Protein AF-A0A452IA78-F1 (afdb_monomer_lite)

InterPro domains:
  IPR019165 Peptidase M76, ATP23 [PF09768] (48-176)
  IPR019165 Peptidase M76, ATP23 [PTHR21711] (35-176)

Foldseek 3Di:
DDDDDDDDDDDDDDPPDPPVCLFAVVPDPDDDDDDDPCVVVVVVLQVVLLVLLVCLCVPPPLNVVLQVLCVVLVNHDDSVQAEDEGATPQQDQWAADLVRNHIYGHSVNDDDSLSSNLSSSLRSLVSSCCSRVVQDCPPDPVSVVVSNVVSCVSSCVVPPVNVCVVDVDDDDDPDDDDPDPPRD

Sequence (184 aa):
MDQSEPRPPPQEVAEGEDFGYRLFPERRSEAKPPRSFLSTSLFTFNHKCQLMLKIALDTSPYAQLLLDAMKQSGCTVYKDRHFACEDCDGCVSGGFDSATSQIVLCQNNIHQQSHMNRVVTHELIHAFDHCRAHVDWFSNVKHLACSEIRAANLSGDCSLINEMTRFKFGLKQHHQVKKTVPCR

pLDDT: mean 71.95, std 23.39, range [29.45, 96.75]

Secondary structure (DSSP, 8-state):
----PPPPPP---------SGGG-GGGS-SPPPP--TTHHHHHHHHHHHHHHHHHHHHH-HHHHHHHHHHHHTT----HHHHEEEE---TT-SEEEETTTTEEEEETTT--SHHHHHHHHHHHHHHHHHHHHH---TTT-HHHHHHHHHHHHHHSSTT-HHHHHHHS-S----S----S-----

Organism: NCBI:txid38772

Radius of gyration: 20.65 Å; chains: 1; bounding box: 44×80×49 Å

Structure (mmCIF, N/CA/C/O backbone):
data_AF-A0A452IA78-F1
#
_entry.id   AF-A0A452IA78-F1
#
loop_
_atom_site.group_PDB
_atom_site.id
_atom_site.type_symbol
_atom_site.label_atom_id
_atom_site.label_alt_id
_atom_site.label_comp_id
_atom_site.label_asym_id
_atom_site.label_entity_id
_atom_site.label_seq_id
_atom_site.pdbx_PDB_ins_code
_atom_site.Cartn_x
_atom_site.Cartn_y
_atom_site.Cartn_z
_atom_site.occupancy
_atom_site.B_iso_or_equiv
_atom_site.auth_seq_id
_atom_site.auth_comp_id
_atom_site.auth_asym_id
_atom_site.auth_atom_id
_atom_site.pdbx_PDB_model_num
ATOM 1 N N . MET A 1 1 ? 26.662 -57.625 -18.940 1.00 37.72 1 MET A N 1
ATOM 2 C CA . MET A 1 1 ? 27.458 -56.464 -19.376 1.00 37.72 1 MET A CA 1
ATOM 3 C C . MET A 1 1 ? 26.509 -55.296 -19.480 1.00 37.72 1 MET A C 1
ATOM 5 O O . MET A 1 1 ? 25.397 -55.463 -19.960 1.00 37.72 1 MET A O 1
ATOM 9 N N . ASP A 1 2 ? 26.954 -54.225 -18.851 1.00 33.03 2 ASP A N 1
ATOM 10 C CA . ASP A 1 2 ? 26.248 -53.057 -18.348 1.00 33.03 2 ASP A CA 1
ATOM 11 C C . ASP A 1 2 ? 25.604 -52.173 -19.431 1.00 33.03 2 ASP A C 1
ATOM 13 O O . ASP A 1 2 ? 26.100 -52.092 -20.556 1.00 33.03 2 ASP A O 1
ATOM 17 N N . GLN A 1 3 ? 24.498 -51.527 -19.059 1.00 38.78 3 GLN A N 1
ATOM 18 C CA . GLN A 1 3 ? 23.779 -50.520 -19.839 1.00 38.78 3 GLN A CA 1
ATOM 19 C C . GLN A 1 3 ? 24.510 -49.177 -19.702 1.00 38.78 3 GLN A C 1
ATOM 21 O O . GLN 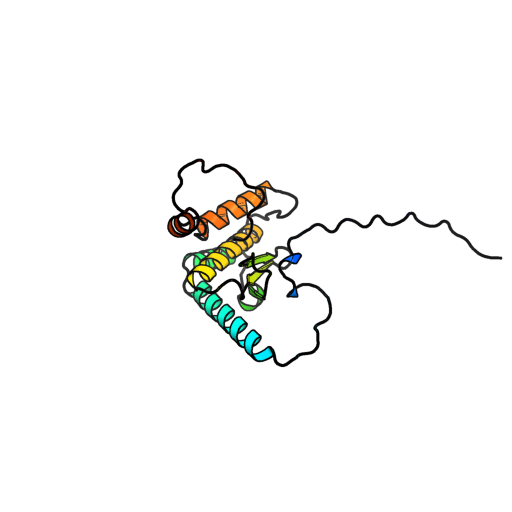A 1 3 ? 24.941 -48.817 -18.613 1.00 38.78 3 GLN A O 1
ATOM 26 N N . SER A 1 4 ? 24.619 -48.390 -20.771 1.00 36.59 4 SER A N 1
ATOM 27 C CA . SER A 1 4 ? 24.941 -46.963 -20.629 1.00 36.59 4 SER A CA 1
ATOM 28 C C . SER A 1 4 ? 24.239 -46.139 -21.705 1.00 36.59 4 SER A C 1
ATOM 30 O O . SER A 1 4 ? 24.654 -46.088 -22.860 1.00 36.59 4 SER A O 1
ATOM 32 N N . GLU A 1 5 ? 23.131 -45.516 -21.305 1.00 43.69 5 GLU A N 1
ATOM 33 C CA . GLU A 1 5 ? 22.493 -44.423 -22.039 1.00 43.69 5 GLU A CA 1
ATOM 34 C C . GLU A 1 5 ? 23.336 -43.132 -21.954 1.00 43.69 5 GLU A C 1
ATOM 36 O O . GLU A 1 5 ? 24.112 -42.951 -21.006 1.00 43.69 5 GLU A O 1
ATOM 41 N N . PRO A 1 6 ? 23.204 -42.206 -22.923 1.00 39.12 6 PRO A N 1
ATOM 42 C CA . PRO A 1 6 ? 23.958 -40.958 -22.934 1.00 39.12 6 PRO A CA 1
ATOM 43 C C . PRO A 1 6 ? 23.497 -40.001 -21.823 1.00 39.12 6 PRO A C 1
ATOM 45 O O . PRO A 1 6 ? 22.305 -39.770 -21.632 1.00 39.12 6 PRO A O 1
ATOM 48 N N . ARG A 1 7 ? 24.460 -39.396 -21.118 1.00 42.06 7 ARG A N 1
ATOM 49 C CA . ARG A 1 7 ? 24.221 -38.371 -20.088 1.00 42.06 7 ARG A CA 1
ATOM 50 C C . ARG A 1 7 ? 23.581 -37.106 -20.688 1.00 42.06 7 ARG A C 1
ATOM 52 O O . ARG A 1 7 ? 24.101 -36.611 -21.690 1.00 42.06 7 ARG A O 1
ATOM 59 N N . PRO A 1 8 ? 22.535 -36.532 -20.064 1.00 41.06 8 PRO A N 1
ATOM 60 C CA . PRO A 1 8 ? 22.035 -35.216 -20.439 1.00 41.06 8 PRO A CA 1
ATOM 61 C C . PRO A 1 8 ? 23.036 -34.119 -20.024 1.00 41.06 8 PRO A C 1
ATOM 63 O O . PRO A 1 8 ? 23.823 -34.323 -19.091 1.00 41.06 8 PRO A O 1
ATOM 66 N N . PRO A 1 9 ? 23.039 -32.968 -20.719 1.00 40.03 9 PRO A N 1
ATOM 67 C CA . PRO A 1 9 ? 23.963 -31.875 -20.441 1.00 40.03 9 PRO A CA 1
ATOM 68 C C . PRO A 1 9 ? 23.711 -31.267 -19.047 1.00 40.03 9 PRO A C 1
ATOM 70 O O . PRO A 1 9 ? 22.589 -31.355 -18.538 1.00 40.03 9 PRO A O 1
ATOM 73 N N . PRO A 1 10 ? 24.733 -30.655 -18.416 1.00 36.75 10 PRO A N 1
ATOM 74 C CA . PRO A 1 10 ? 24.590 -30.025 -17.108 1.00 36.75 10 PRO A CA 1
ATOM 75 C C . PRO A 1 10 ? 23.504 -28.947 -17.139 1.00 36.75 10 PRO A C 1
ATOM 77 O O . PRO A 1 10 ? 23.488 -28.104 -18.033 1.00 36.75 10 PRO A O 1
ATOM 80 N N . GLN A 1 11 ? 22.604 -28.986 -16.157 1.00 38.22 11 GLN A N 1
ATOM 81 C CA . GLN A 1 11 ? 21.606 -27.945 -15.942 1.00 38.22 11 GLN A CA 1
ATOM 82 C C . GLN A 1 11 ? 22.326 -26.650 -15.552 1.00 38.22 11 GLN A C 1
ATOM 84 O O . GLN A 1 11 ? 22.928 -26.572 -14.480 1.00 38.22 11 GLN A O 1
ATOM 89 N N . GLU A 1 12 ? 22.281 -25.646 -16.429 1.00 30.47 12 GLU A N 1
ATOM 90 C CA . GLU A 1 12 ? 22.589 -24.269 -16.057 1.00 30.47 12 GLU A CA 1
ATOM 91 C C . GLU A 1 12 ? 21.605 -23.847 -14.964 1.00 30.47 12 GLU A C 1
ATOM 93 O O . GLU A 1 12 ? 20.388 -23.829 -15.155 1.00 30.47 12 GLU A O 1
ATOM 98 N N . VAL A 1 13 ? 22.150 -23.563 -13.785 1.00 34.16 13 VAL A N 1
ATOM 99 C CA . VAL A 1 13 ? 21.415 -22.973 -12.672 1.00 34.16 13 VAL A CA 1
ATOM 100 C C . VAL A 1 13 ? 20.973 -21.590 -13.135 1.00 34.16 13 VAL A C 1
ATOM 102 O O . VAL A 1 13 ? 21.804 -20.698 -13.283 1.00 34.16 13 VAL A O 1
ATOM 105 N N . ALA A 1 14 ? 19.676 -21.424 -13.398 1.00 33.09 14 ALA A N 1
ATOM 106 C CA . ALA A 1 14 ? 19.088 -20.111 -13.603 1.00 33.09 14 ALA A CA 1
ATOM 107 C C . ALA A 1 14 ? 19.391 -19.265 -12.360 1.00 33.09 14 ALA A C 1
ATOM 109 O O . ALA A 1 14 ? 18.998 -19.624 -11.246 1.00 33.09 14 ALA A O 1
ATOM 110 N N . GLU A 1 15 ? 20.144 -18.181 -12.542 1.00 35.19 15 GLU A N 1
ATOM 111 C CA . GLU A 1 15 ? 20.360 -17.184 -11.502 1.00 35.19 15 GLU A CA 1
ATOM 112 C C . GLU A 1 15 ? 18.989 -16.699 -11.024 1.00 35.19 15 GLU A C 1
ATOM 114 O O . GLU A 1 15 ? 18.224 -16.109 -11.783 1.00 35.19 15 GLU A O 1
ATOM 119 N N . GLY A 1 16 ? 18.645 -17.026 -9.776 1.00 38.69 16 GLY A N 1
ATOM 120 C CA . GLY A 1 16 ? 17.372 -16.643 -9.183 1.00 38.69 16 GLY A CA 1
ATOM 121 C C . GLY A 1 16 ? 17.224 -15.126 -9.192 1.00 38.69 16 GLY A C 1
ATOM 122 O O . GLY A 1 16 ? 18.034 -14.415 -8.593 1.00 38.69 16 GLY A O 1
ATOM 123 N N . GLU A 1 17 ? 16.193 -14.652 -9.881 1.00 41.97 17 GLU A N 1
ATOM 124 C CA . GLU A 1 17 ? 15.829 -13.245 -9.980 1.00 41.97 17 GLU A CA 1
ATOM 125 C C . GLU A 1 17 ? 15.660 -12.651 -8.563 1.00 41.97 17 GLU A C 1
ATOM 127 O O . GLU A 1 17 ? 15.001 -13.226 -7.693 1.00 41.97 17 GLU A O 1
ATOM 132 N N . ASP A 1 18 ? 16.322 -11.524 -8.278 1.00 44.88 18 ASP A N 1
ATOM 133 C CA . ASP A 1 18 ? 16.306 -10.891 -6.952 1.00 44.88 18 ASP A CA 1
ATOM 134 C C . ASP A 1 18 ? 15.012 -10.090 -6.756 1.00 44.88 18 ASP A C 1
ATOM 136 O O . ASP A 1 18 ? 14.963 -8.878 -6.944 1.00 44.88 18 ASP A O 1
ATOM 140 N N . PHE A 1 19 ? 13.941 -10.782 -6.374 1.00 56.69 19 PHE A N 1
ATOM 141 C CA . PHE A 1 19 ? 12.614 -10.213 -6.104 1.00 56.69 19 PHE A CA 1
ATOM 142 C C . PHE A 1 19 ? 12.533 -9.376 -4.807 1.00 56.69 19 PHE A C 1
ATOM 144 O O . PHE A 1 19 ? 11.445 -9.115 -4.300 1.00 56.69 19 PHE A O 1
ATOM 151 N N . GLY A 1 20 ? 13.663 -9.029 -4.180 1.00 58.66 20 GLY A N 1
ATOM 152 C CA . GLY A 1 20 ? 13.682 -8.294 -2.909 1.00 58.66 20 GLY A CA 1
ATOM 153 C C . GLY A 1 20 ? 13.177 -9.093 -1.700 1.00 58.66 20 GLY A C 1
ATOM 154 O O . GLY A 1 20 ? 13.272 -8.611 -0.574 1.00 58.66 20 GLY A O 1
ATOM 155 N N . TYR A 1 21 ? 12.738 -10.349 -1.878 1.00 61.25 21 TYR A N 1
ATOM 156 C CA . TYR A 1 21 ? 12.366 -11.266 -0.786 1.00 61.25 21 TYR A CA 1
ATOM 157 C C . TYR A 1 21 ? 13.496 -11.493 0.222 1.00 61.25 21 TYR A C 1
ATOM 159 O O . TYR A 1 21 ? 13.259 -11.955 1.336 1.00 61.25 21 TYR A O 1
ATOM 167 N N . ARG A 1 22 ? 14.739 -11.149 -0.136 1.00 64.44 22 ARG A N 1
ATOM 168 C CA . ARG A 1 22 ? 15.863 -11.150 0.802 1.00 64.44 22 ARG A CA 1
ATOM 169 C C . ARG A 1 22 ? 15.611 -10.254 2.018 1.00 64.44 22 ARG A C 1
ATOM 171 O O . ARG A 1 22 ? 16.098 -10.611 3.080 1.00 64.44 22 ARG A O 1
ATOM 178 N N . LEU A 1 23 ? 14.798 -9.206 1.863 1.00 61.72 23 LEU A N 1
ATOM 179 C CA . LEU A 1 23 ? 14.433 -8.235 2.898 1.00 61.72 23 LEU A CA 1
ATOM 180 C C . LEU A 1 23 ? 13.333 -8.731 3.857 1.00 61.72 23 LEU A C 1
ATOM 182 O O . LEU A 1 23 ? 13.063 -8.063 4.854 1.00 61.72 23 LEU A O 1
ATOM 186 N N . PHE A 1 24 ? 12.717 -9.890 3.571 1.00 63.12 24 PHE A N 1
ATOM 187 C CA . PHE A 1 24 ? 11.631 -10.505 4.349 1.00 63.12 24 PHE A CA 1
ATOM 188 C C . PHE A 1 24 ? 11.999 -11.946 4.759 1.00 63.12 24 PHE A C 1
ATOM 190 O O . PHE A 1 24 ? 11.557 -12.915 4.131 1.00 63.12 24 PHE A O 1
ATOM 197 N N . PRO A 1 25 ? 12.839 -12.125 5.796 1.00 62.50 25 PRO A N 1
ATOM 198 C CA . PRO A 1 25 ? 13.406 -13.427 6.146 1.00 62.50 25 PRO A CA 1
ATOM 199 C C . PRO A 1 25 ? 12.367 -14.468 6.588 1.00 62.50 25 PRO A C 1
ATOM 201 O O . PRO A 1 25 ? 12.556 -15.655 6.326 1.00 62.50 25 PRO A O 1
ATOM 204 N N . GLU A 1 26 ? 11.259 -14.042 7.210 1.00 62.09 26 GLU A N 1
ATOM 205 C CA . GLU A 1 26 ? 10.209 -14.941 7.725 1.00 62.09 26 GLU A CA 1
ATOM 206 C C . GLU A 1 26 ? 9.436 -15.688 6.625 1.00 62.09 26 GLU A C 1
ATOM 208 O O . GLU A 1 26 ? 8.818 -16.718 6.900 1.00 62.09 26 GLU A O 1
ATOM 213 N N . ARG A 1 27 ? 9.502 -15.223 5.371 1.00 63.06 27 ARG A N 1
ATOM 214 C CA . ARG A 1 27 ? 8.818 -15.847 4.227 1.00 63.06 27 ARG A CA 1
ATOM 215 C C . ARG A 1 27 ? 9.639 -16.933 3.523 1.00 63.06 27 ARG A C 1
ATOM 217 O O . ARG A 1 27 ? 9.152 -17.542 2.572 1.00 63.06 27 ARG A O 1
ATOM 224 N N . ARG A 1 28 ? 10.865 -17.223 3.982 1.00 61.12 28 ARG A N 1
ATOM 225 C CA . ARG A 1 28 ? 11.674 -18.332 3.448 1.00 61.12 28 ARG A CA 1
ATOM 226 C C . ARG A 1 28 ? 11.191 -19.674 3.999 1.00 61.12 28 ARG A C 1
ATOM 228 O O . ARG A 1 28 ? 11.037 -19.857 5.202 1.00 61.12 28 ARG A O 1
ATOM 235 N N . SER A 1 29 ? 11.002 -20.639 3.107 1.00 54.94 29 SER A N 1
ATOM 236 C CA . SER A 1 29 ? 10.621 -22.020 3.407 1.00 54.94 29 SER A CA 1
ATOM 237 C C . SER A 1 29 ? 11.786 -22.847 3.974 1.00 54.94 29 SER A C 1
ATOM 239 O O . SER A 1 29 ? 12.158 -23.860 3.390 1.00 54.94 29 SER A O 1
ATOM 241 N N . GLU A 1 30 ? 12.356 -22.441 5.110 1.00 50.19 30 GLU A N 1
ATOM 242 C CA . GLU A 1 30 ? 13.255 -23.284 5.908 1.00 50.19 30 GLU A CA 1
ATOM 243 C C . GLU A 1 30 ? 12.889 -23.234 7.400 1.00 50.19 30 GLU A C 1
ATOM 245 O O . GLU A 1 30 ? 12.367 -22.252 7.921 1.00 50.19 30 GLU A O 1
ATOM 250 N N . ALA A 1 31 ? 13.074 -24.377 8.057 1.00 46.94 31 ALA A N 1
ATOM 251 C CA . ALA A 1 31 ? 12.486 -24.774 9.329 1.00 46.94 31 ALA A CA 1
ATOM 252 C C . ALA A 1 31 ? 12.591 -23.748 10.478 1.00 46.94 31 ALA A C 1
ATOM 254 O O . ALA A 1 31 ? 13.649 -23.195 10.769 1.00 46.94 31 ALA A O 1
ATOM 255 N N . LYS A 1 32 ? 11.483 -23.600 11.220 1.00 46.28 32 LYS A N 1
ATOM 256 C CA . LYS A 1 32 ? 11.409 -22.848 12.484 1.00 46.28 32 LYS A CA 1
ATOM 257 C C . LYS A 1 32 ? 12.414 -23.421 13.507 1.00 46.28 32 LYS A C 1
ATOM 259 O O . LYS A 1 32 ? 12.283 -24.599 13.849 1.00 46.28 32 LYS A O 1
ATOM 264 N N . PRO A 1 33 ? 13.357 -22.631 14.055 1.00 42.38 33 PRO A N 1
ATOM 265 C CA . PRO A 1 33 ? 14.210 -23.080 15.154 1.00 42.38 33 PRO A CA 1
ATOM 266 C C . PRO A 1 33 ? 13.401 -23.187 16.465 1.00 42.38 33 PRO A C 1
ATOM 268 O O . PRO A 1 33 ? 12.320 -22.594 16.581 1.00 42.38 33 PRO A O 1
ATOM 271 N N . PRO A 1 34 ? 13.871 -23.961 17.465 1.00 43.50 34 PRO A N 1
ATOM 272 C CA . PRO A 1 34 ? 13.090 -24.260 18.657 1.00 43.50 34 PRO A CA 1
ATOM 273 C C . PRO A 1 34 ? 12.881 -23.000 19.502 1.00 43.50 34 PRO A C 1
ATOM 275 O O . PRO A 1 34 ? 13.788 -22.193 19.707 1.00 43.50 34 PRO A O 1
ATOM 278 N N . ARG A 1 35 ? 11.649 -22.843 19.995 1.00 52.72 35 ARG A N 1
ATOM 279 C CA . ARG A 1 35 ? 11.188 -21.693 20.782 1.00 52.72 35 ARG A CA 1
ATOM 280 C C . ARG A 1 35 ? 12.015 -21.531 22.063 1.00 52.72 35 ARG A C 1
ATOM 282 O O . ARG A 1 35 ? 11.821 -22.272 23.022 1.00 52.72 35 ARG A O 1
ATOM 289 N N . SER A 1 36 ? 12.891 -20.529 22.082 1.00 48.47 36 SER A N 1
ATOM 290 C CA . SER A 1 36 ? 13.547 -20.012 23.289 1.00 48.47 36 SER A CA 1
ATOM 291 C C . SER A 1 36 ? 12.821 -18.761 23.813 1.00 48.47 36 SER A C 1
ATOM 293 O O . SER A 1 36 ? 12.022 -18.150 23.102 1.00 48.47 36 SER A O 1
ATOM 295 N N . PHE A 1 37 ? 13.107 -18.387 25.062 1.00 49.88 37 PHE A N 1
ATOM 296 C CA . PHE A 1 37 ? 12.507 -17.369 25.949 1.00 49.88 37 PHE A CA 1
ATOM 297 C C . PHE A 1 37 ? 12.355 -15.918 25.402 1.00 49.88 37 PHE A C 1
ATOM 299 O O . PHE A 1 37 ? 12.014 -15.012 26.158 1.00 49.88 37 PHE A O 1
ATOM 306 N N . LEU A 1 38 ? 12.554 -15.674 24.102 1.00 53.34 38 LEU A N 1
ATOM 307 C CA . LEU A 1 38 ? 12.368 -14.388 23.401 1.00 53.34 38 LEU A CA 1
ATOM 308 C C . LEU A 1 38 ? 10.908 -14.104 22.996 1.00 53.34 38 LEU A C 1
ATOM 310 O O . LEU A 1 38 ? 10.586 -13.021 22.505 1.00 53.34 38 LEU A O 1
ATOM 314 N N . SER A 1 39 ? 10.018 -15.070 23.234 1.00 53.09 39 SER A N 1
ATOM 315 C CA . SER A 1 39 ? 8.592 -15.025 22.901 1.00 53.09 39 SER A CA 1
ATOM 316 C C . SER A 1 39 ? 7.907 -13.742 23.393 1.00 53.09 39 SER A C 1
ATOM 318 O O . SER A 1 39 ? 7.164 -13.115 22.646 1.00 53.09 39 SER A O 1
ATOM 320 N N . THR A 1 40 ? 8.187 -13.288 24.617 1.00 51.22 40 THR A N 1
ATOM 321 C CA . THR A 1 40 ? 7.475 -12.153 25.230 1.00 51.22 40 THR A CA 1
ATOM 322 C C . THR A 1 40 ? 7.665 -10.832 24.474 1.00 51.22 40 THR A C 1
ATOM 324 O O . THR A 1 40 ? 6.743 -10.025 24.437 1.00 51.22 40 THR A O 1
ATOM 327 N N . SER A 1 41 ? 8.823 -10.617 23.838 1.00 55.50 41 SER A N 1
ATOM 328 C CA . SER A 1 41 ? 9.108 -9.397 23.067 1.00 55.50 41 SER A CA 1
ATOM 329 C C . SER A 1 41 ? 8.421 -9.425 21.695 1.00 55.50 41 SER A C 1
ATOM 331 O O . SER A 1 41 ? 7.739 -8.482 21.310 1.00 55.50 41 SER A O 1
ATOM 333 N N . LEU A 1 42 ? 8.495 -10.555 20.986 1.00 56.44 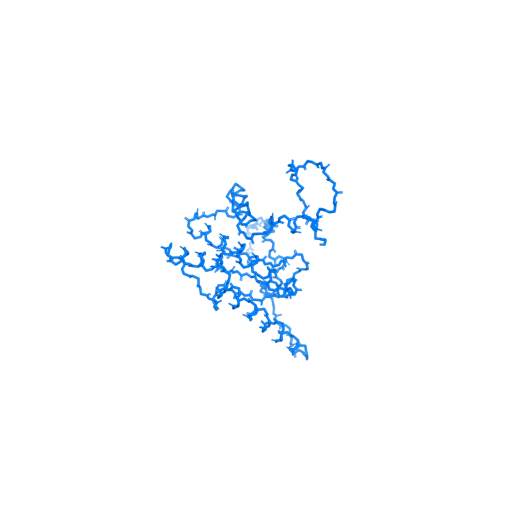42 LEU A N 1
ATOM 334 C CA . LEU A 1 42 ? 7.832 -10.731 19.687 1.00 56.44 42 LEU A CA 1
ATOM 335 C C . LEU A 1 42 ? 6.303 -10.589 19.794 1.00 56.44 42 LEU A C 1
ATOM 337 O O . LEU A 1 42 ? 5.672 -9.980 18.931 1.00 56.44 42 LEU A O 1
ATOM 341 N N . PHE A 1 43 ? 5.707 -11.070 20.892 1.00 57.72 43 PHE A N 1
ATOM 342 C CA . PHE A 1 43 ? 4.273 -10.907 21.152 1.00 57.72 43 PHE A CA 1
ATOM 343 C C . PHE A 1 43 ? 3.857 -9.440 21.380 1.00 57.72 43 PHE A C 1
ATOM 345 O O . PHE A 1 43 ? 2.762 -9.053 20.966 1.00 57.72 43 PHE A O 1
ATOM 352 N N . THR A 1 44 ? 4.696 -8.598 21.998 1.00 62.56 44 THR A N 1
ATOM 353 C CA . THR A 1 44 ? 4.351 -7.188 22.273 1.00 62.56 44 THR A CA 1
ATOM 354 C C . THR A 1 44 ? 4.527 -6.288 21.049 1.00 62.56 44 THR A C 1
ATOM 356 O O . THR A 1 44 ? 3.678 -5.425 20.806 1.00 62.56 44 THR A O 1
ATOM 359 N N . PHE A 1 45 ? 5.571 -6.506 20.240 1.00 61.88 45 PHE A N 1
ATOM 360 C CA . PHE A 1 45 ? 5.790 -5.758 18.994 1.00 61.88 45 PHE A CA 1
ATOM 361 C C . PHE A 1 45 ? 4.725 -6.064 17.940 1.00 61.88 45 PHE A C 1
ATOM 363 O O . PHE A 1 45 ? 4.168 -5.132 17.352 1.00 61.88 45 PHE A O 1
ATOM 370 N N . ASN A 1 46 ? 4.352 -7.337 17.785 1.00 72.19 46 ASN A N 1
ATOM 371 C CA . ASN A 1 46 ? 3.286 -7.725 16.867 1.00 72.19 46 ASN A CA 1
ATOM 372 C C . ASN A 1 46 ? 1.941 -7.102 17.277 1.00 72.19 46 ASN A C 1
ATOM 374 O O . ASN A 1 46 ? 1.248 -6.509 16.450 1.00 72.19 46 ASN A O 1
ATOM 378 N N . HIS A 1 47 ? 1.622 -7.104 18.577 1.00 83.25 47 HIS A N 1
ATOM 379 C CA . HIS A 1 47 ? 0.418 -6.447 19.091 1.00 83.25 47 HIS A CA 1
ATOM 380 C C . HIS A 1 47 ? 0.418 -4.930 18.829 1.00 83.25 47 HIS A C 1
ATOM 382 O O . HIS A 1 47 ? -0.611 -4.360 18.457 1.00 83.25 47 HIS A O 1
ATOM 388 N N . LYS A 1 48 ? 1.572 -4.261 18.973 1.00 90.75 48 LYS A N 1
ATOM 389 C CA . LYS A 1 48 ? 1.710 -2.833 18.651 1.00 90.75 48 LYS A CA 1
ATOM 390 C C . LYS A 1 48 ? 1.459 -2.569 17.164 1.00 90.75 48 LYS A C 1
ATOM 392 O O . LYS A 1 48 ? 0.670 -1.680 16.846 1.00 90.75 48 LYS A O 1
ATOM 397 N N . CYS A 1 49 ? 2.085 -3.336 16.270 1.00 93.56 49 CYS A N 1
ATOM 398 C CA . CYS A 1 49 ? 1.883 -3.196 14.826 1.00 93.56 49 CYS A CA 1
ATOM 399 C C . CYS A 1 49 ? 0.409 -3.396 14.446 1.00 93.56 49 CYS A C 1
ATOM 401 O O . CYS A 1 49 ? -0.172 -2.551 13.770 1.00 93.56 49 CYS A O 1
ATOM 403 N N . GLN A 1 50 ? -0.236 -4.437 14.976 1.00 94.56 50 GLN A N 1
ATOM 404 C CA . GLN A 1 50 ? -1.646 -4.735 14.716 1.00 94.56 50 GLN A CA 1
ATOM 405 C C . GLN A 1 50 ? -2.609 -3.649 15.218 1.00 94.56 50 GLN A C 1
ATOM 407 O O . GLN A 1 50 ? -3.629 -3.372 14.571 1.00 94.56 50 GLN A O 1
ATOM 412 N N . LEU A 1 51 ? -2.295 -3.022 16.358 1.00 94.94 51 LEU A N 1
ATOM 413 C CA . LEU A 1 51 ? -3.050 -1.890 16.893 1.00 94.94 51 LEU A CA 1
ATOM 414 C C . LEU A 1 51 ? -2.879 -0.648 16.014 1.00 94.94 51 LEU A C 1
ATOM 416 O O . LEU A 1 51 ? -3.867 -0.013 15.653 1.00 94.94 51 LEU A O 1
ATOM 420 N N . MET A 1 52 ? -1.644 -0.326 15.631 1.00 96.19 52 MET A N 1
ATOM 421 C CA . MET A 1 52 ? -1.362 0.817 14.763 1.00 96.19 52 MET A CA 1
ATOM 422 C C . MET A 1 52 ? -1.977 0.638 13.375 1.00 96.19 52 MET A C 1
ATOM 424 O O . MET A 1 52 ? -2.540 1.586 12.834 1.00 96.19 52 MET A O 1
ATOM 428 N N . LEU A 1 53 ? -1.930 -0.575 12.822 1.00 96.75 53 LEU A N 1
ATOM 429 C CA . LEU A 1 53 ? -2.620 -0.926 11.586 1.00 96.75 53 LEU A CA 1
ATOM 430 C C . LEU A 1 53 ? -4.128 -0.722 11.735 1.00 96.75 53 LEU A C 1
ATOM 432 O O 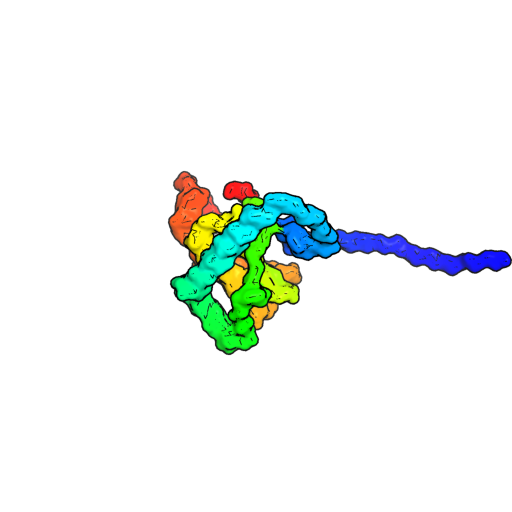. LEU A 1 53 ? -4.743 -0.106 10.873 1.00 96.75 53 LEU A O 1
ATOM 436 N N . LYS A 1 54 ? -4.730 -1.186 12.839 1.00 96.38 54 LYS A N 1
ATOM 437 C CA . LYS A 1 54 ? -6.159 -0.958 13.097 1.00 96.38 54 LYS A CA 1
ATOM 438 C C . LYS A 1 54 ? -6.494 0.532 13.053 1.00 96.38 54 LYS A C 1
ATOM 440 O O . LYS A 1 54 ? -7.379 0.935 12.313 1.00 96.38 54 LYS A O 1
ATOM 445 N N . ILE A 1 55 ? -5.742 1.342 13.795 1.00 96.38 55 ILE A N 1
ATOM 446 C CA . ILE A 1 55 ? -5.928 2.795 13.830 1.00 96.38 55 ILE A CA 1
ATOM 447 C C . ILE A 1 55 ? -5.741 3.393 12.431 1.00 96.38 55 ILE A C 1
ATOM 449 O O . ILE A 1 55 ? -6.525 4.247 12.034 1.00 96.38 55 ILE A O 1
ATOM 453 N N . ALA A 1 56 ? -4.745 2.943 11.665 1.00 96.50 56 ALA A N 1
ATOM 454 C CA . ALA A 1 56 ? -4.496 3.436 10.313 1.00 96.50 56 ALA A CA 1
ATOM 455 C C . ALA A 1 56 ? -5.691 3.176 9.386 1.00 96.50 56 ALA A C 1
ATOM 457 O O . ALA A 1 56 ? -6.152 4.106 8.728 1.00 96.50 56 ALA A O 1
ATOM 458 N N . LEU A 1 57 ? -6.223 1.951 9.374 1.00 96.56 57 LEU A N 1
ATOM 459 C CA . LEU A 1 57 ? -7.377 1.584 8.548 1.00 96.56 57 LEU A CA 1
ATOM 460 C C . LEU A 1 57 ? -8.658 2.303 9.005 1.00 96.56 57 LEU A C 1
ATOM 462 O O . LEU A 1 57 ? -9.435 2.754 8.169 1.00 96.56 57 LEU A O 1
ATOM 466 N N . ASP A 1 58 ? -8.843 2.472 10.317 1.00 95.00 58 ASP A N 1
ATOM 467 C CA . ASP A 1 58 ? -10.060 3.054 10.891 1.00 95.00 58 ASP A CA 1
ATOM 468 C C . ASP A 1 58 ? -10.070 4.592 10.864 1.00 95.00 58 ASP A C 1
ATOM 470 O O . ASP A 1 58 ? -11.138 5.189 10.953 1.00 95.00 58 ASP A O 1
ATOM 474 N N . THR A 1 59 ? -8.917 5.266 10.755 1.00 93.12 59 THR A N 1
ATOM 475 C CA . THR A 1 59 ? -8.831 6.737 10.915 1.00 93.12 59 THR A CA 1
ATOM 476 C C . THR A 1 59 ? -8.150 7.482 9.771 1.00 93.12 59 THR A C 1
ATOM 478 O O . THR A 1 59 ? -8.361 8.688 9.639 1.00 93.12 59 THR A O 1
ATOM 481 N N . SER A 1 60 ? -7.336 6.821 8.938 1.00 93.62 60 SER A N 1
ATOM 482 C CA . SER A 1 60 ? -6.692 7.493 7.805 1.00 93.62 60 SER A CA 1
ATOM 483 C C . SER A 1 60 ? -7.703 7.690 6.670 1.00 93.62 60 SER A C 1
ATOM 485 O O . SER A 1 60 ? -8.178 6.696 6.115 1.00 93.62 60 SER A O 1
ATOM 487 N N . PRO A 1 61 ? -8.004 8.937 6.254 1.00 93.06 61 PRO A N 1
ATOM 488 C CA . PRO A 1 61 ? -8.970 9.186 5.183 1.00 93.06 61 PRO A CA 1
ATOM 489 C C . PRO A 1 61 ? -8.518 8.578 3.849 1.00 93.06 61 PRO A C 1
ATOM 491 O O . PRO A 1 61 ? -9.344 8.085 3.087 1.00 93.06 61 PRO A O 1
ATOM 494 N N . TYR A 1 62 ? -7.207 8.552 3.586 1.00 91.50 62 TYR A N 1
ATOM 495 C CA . TYR A 1 62 ? -6.654 7.919 2.388 1.00 91.50 62 TYR A CA 1
ATOM 496 C C . TYR A 1 62 ? -6.799 6.397 2.418 1.00 91.50 62 TYR A C 1
ATOM 498 O O . TYR A 1 62 ? -7.162 5.807 1.404 1.00 91.50 62 TYR A O 1
ATOM 506 N N . ALA A 1 63 ? -6.565 5.762 3.572 1.00 94.19 63 ALA A N 1
ATOM 507 C CA . ALA A 1 63 ? -6.726 4.315 3.691 1.00 94.19 63 ALA A CA 1
ATOM 508 C C . ALA A 1 63 ? -8.194 3.915 3.498 1.00 94.19 63 ALA A C 1
ATOM 510 O O . ALA A 1 63 ? -8.473 3.016 2.713 1.00 94.19 63 ALA A O 1
ATOM 511 N N . GLN A 1 64 ? -9.134 4.621 4.136 1.00 95.75 64 GLN A N 1
ATOM 512 C CA . GLN A 1 64 ? -10.570 4.372 3.960 1.00 95.75 64 GLN A CA 1
ATOM 513 C C . GLN A 1 64 ? -11.004 4.542 2.502 1.00 95.75 64 GLN A C 1
ATOM 515 O O . GLN A 1 64 ? -11.641 3.652 1.944 1.00 95.75 64 GLN A O 1
ATOM 520 N N . LEU A 1 65 ? -10.580 5.635 1.857 1.00 95.31 65 LEU A N 1
ATOM 521 C CA . LEU A 1 65 ? -10.874 5.887 0.448 1.00 95.31 65 LEU A CA 1
ATOM 522 C C . LEU A 1 65 ? -10.379 4.748 -0.455 1.00 95.31 65 LEU A C 1
ATOM 524 O O . LEU A 1 65 ? -11.102 4.312 -1.350 1.00 95.31 65 LEU A O 1
ATOM 528 N N . LEU A 1 66 ? -9.156 4.262 -0.228 1.00 95.75 66 LEU A N 1
ATOM 529 C CA . LEU A 1 66 ? -8.586 3.159 -0.999 1.00 95.75 66 LEU A CA 1
ATOM 530 C C . LEU A 1 66 ? -9.333 1.849 -0.745 1.00 95.75 66 LEU A C 1
ATOM 532 O O . LEU A 1 66 ? -9.663 1.156 -1.701 1.00 95.75 66 LEU A O 1
ATOM 536 N N . LEU A 1 67 ? -9.657 1.530 0.510 1.00 96.38 67 LEU A N 1
ATOM 537 C CA . LEU A 1 67 ? -10.434 0.335 0.853 1.00 96.38 67 LEU A CA 1
ATOM 538 C C . LEU A 1 67 ? -11.817 0.349 0.184 1.00 96.38 67 LEU A C 1
ATOM 540 O O . LEU A 1 67 ? -12.241 -0.666 -0.374 1.00 96.38 67 LEU A O 1
ATOM 544 N N . ASP A 1 68 ? -12.491 1.500 0.173 1.00 96.56 68 ASP A N 1
ATOM 545 C CA . ASP A 1 68 ? -13.780 1.671 -0.498 1.00 96.56 68 ASP A CA 1
ATOM 546 C C . ASP A 1 68 ? -13.655 1.534 -2.019 1.00 96.56 68 ASP A C 1
ATOM 548 O O . ASP A 1 68 ? -14.448 0.828 -2.648 1.00 96.56 68 ASP A O 1
ATOM 552 N N . ALA A 1 69 ? -12.637 2.153 -2.623 1.00 95.94 69 ALA A N 1
ATOM 553 C CA . ALA A 1 69 ? -12.371 2.043 -4.056 1.00 95.94 69 ALA A CA 1
ATOM 554 C C . ALA A 1 69 ? -12.034 0.601 -4.471 1.00 95.94 69 ALA A C 1
ATOM 556 O O . ALA A 1 69 ? -12.501 0.119 -5.507 1.00 95.94 69 ALA A O 1
ATOM 557 N N . MET A 1 70 ? -11.264 -0.113 -3.652 1.00 95.62 70 MET A N 1
ATOM 558 C CA . MET A 1 70 ? -10.928 -1.522 -3.850 1.00 95.62 70 MET A CA 1
ATOM 559 C C . MET A 1 70 ? -12.169 -2.414 -3.755 1.00 95.62 70 MET A C 1
ATOM 561 O O . MET A 1 70 ? -12.386 -3.260 -4.625 1.00 95.62 70 MET A O 1
ATOM 565 N N . LYS A 1 71 ? -13.043 -2.171 -2.769 1.00 96.50 71 LYS A N 1
ATOM 566 C CA . LYS A 1 71 ? -14.332 -2.863 -2.640 1.00 96.50 71 LYS A CA 1
ATOM 567 C C . LYS A 1 71 ? -15.220 -2.649 -3.869 1.00 96.50 71 LYS A C 1
ATOM 569 O O . LYS A 1 71 ? -15.790 -3.610 -4.378 1.00 96.50 71 LYS A O 1
ATOM 574 N N . GLN A 1 72 ? -15.305 -1.419 -4.375 1.00 95.75 72 GLN A N 1
ATOM 575 C CA . GLN A 1 72 ? -16.071 -1.093 -5.587 1.00 95.75 72 GLN A CA 1
ATOM 576 C C . GLN A 1 72 ? -15.467 -1.705 -6.857 1.00 95.75 72 GLN A C 1
ATOM 578 O O . GLN A 1 72 ? -16.199 -2.050 -7.779 1.00 95.75 72 GLN A O 1
ATOM 583 N N . SER A 1 73 ? -14.144 -1.878 -6.892 1.00 94.12 73 SER A N 1
ATOM 584 C CA . SER A 1 73 ? -13.422 -2.482 -8.020 1.00 94.12 73 SER A CA 1
ATOM 585 C C . SER A 1 73 ? -13.441 -4.018 -8.006 1.00 94.12 73 SER A C 1
ATOM 587 O O . SER A 1 73 ? -12.870 -4.635 -8.898 1.00 94.12 73 SER A O 1
ATOM 589 N N . GLY A 1 74 ? -14.081 -4.647 -7.012 1.00 94.50 74 GLY A N 1
ATOM 590 C CA . GLY A 1 74 ? -14.178 -6.107 -6.898 1.00 94.50 74 GLY A CA 1
ATOM 591 C C . GLY A 1 74 ? -13.009 -6.784 -6.172 1.00 94.50 74 GLY A C 1
ATOM 592 O O . GLY A 1 74 ? -12.977 -8.008 -6.102 1.00 94.50 74 GLY A O 1
ATOM 593 N N . CYS A 1 75 ? -12.087 -6.023 -5.575 1.00 92.75 75 CYS A N 1
ATOM 594 C CA . CYS A 1 75 ? -10.925 -6.548 -4.852 1.00 92.75 75 CYS A CA 1
ATOM 595 C C . CYS A 1 75 ? -11.005 -6.190 -3.371 1.00 92.75 75 CYS A C 1
ATOM 597 O O . CYS A 1 75 ? -10.295 -5.317 -2.879 1.00 92.75 75 CYS A O 1
ATOM 599 N N . THR A 1 76 ? -11.910 -6.840 -2.644 1.00 94.06 76 THR A N 1
ATOM 600 C CA . THR A 1 76 ? -12.120 -6.518 -1.228 1.00 94.06 76 THR A CA 1
ATOM 601 C C . THR A 1 76 ? -10.896 -6.889 -0.392 1.00 94.06 76 THR A C 1
ATOM 603 O O . THR A 1 76 ? -10.472 -8.044 -0.364 1.00 94.06 76 THR A O 1
ATOM 606 N N . VAL A 1 77 ? -10.367 -5.910 0.343 1.00 94.38 77 VAL A N 1
ATOM 607 C CA . VAL A 1 77 ? -9.259 -6.107 1.278 1.00 94.38 77 VAL A CA 1
ATOM 608 C C . VAL A 1 77 ? -9.802 -6.460 2.658 1.00 94.38 77 VAL A C 1
ATOM 610 O O . VAL A 1 77 ? -10.592 -5.729 3.249 1.00 94.38 77 VAL A O 1
ATOM 613 N N . TYR A 1 78 ? -9.326 -7.579 3.191 1.00 92.69 78 TYR A N 1
ATOM 614 C CA . TYR A 1 78 ? -9.608 -8.046 4.549 1.00 92.69 78 TYR A CA 1
ATOM 615 C C . TYR A 1 78 ? -8.368 -7.925 5.420 1.00 92.69 78 TYR A C 1
ATOM 617 O O . TYR A 1 78 ? -7.322 -8.466 5.052 1.00 92.69 78 TYR A O 1
ATOM 625 N N . LYS A 1 79 ? -8.514 -7.288 6.588 1.00 89.38 79 LYS A N 1
ATOM 626 C CA . LYS A 1 79 ? -7.418 -7.042 7.531 1.00 89.38 79 LYS A CA 1
ATOM 627 C C . LYS A 1 79 ? -6.622 -8.313 7.848 1.00 89.38 79 LYS A C 1
ATOM 629 O O . LYS A 1 79 ? -5.412 -8.331 7.672 1.00 89.38 79 LYS A O 1
ATOM 634 N N . ASP A 1 80 ? -7.315 -9.382 8.227 1.00 88.56 80 ASP A N 1
ATOM 635 C CA . ASP A 1 80 ? -6.682 -10.605 8.742 1.00 88.56 80 ASP A CA 1
ATOM 636 C C . ASP A 1 80 ? -6.046 -11.484 7.649 1.00 88.56 80 ASP A C 1
ATOM 638 O O . ASP A 1 80 ? -5.333 -12.435 7.953 1.00 88.56 80 ASP A O 1
ATOM 642 N N . ARG A 1 81 ? -6.304 -11.179 6.370 1.00 92.75 81 ARG A N 1
ATOM 643 C CA . ARG A 1 81 ? -5.785 -11.938 5.219 1.00 92.75 81 ARG A CA 1
ATOM 644 C C . ARG A 1 81 ? -4.715 -11.174 4.450 1.00 92.75 81 ARG A C 1
ATOM 646 O O . ARG A 1 81 ? -3.742 -11.759 3.989 1.00 92.75 81 ARG A O 1
ATOM 653 N N . HIS A 1 82 ? -4.934 -9.878 4.260 1.00 95.44 82 HIS A N 1
ATOM 654 C CA . HIS A 1 82 ? -4.135 -9.056 3.359 1.00 95.44 82 HIS A CA 1
ATOM 655 C C . HIS A 1 82 ? -3.049 -8.269 4.076 1.00 95.44 82 HIS A C 1
ATOM 657 O O . HIS A 1 82 ? -2.250 -7.663 3.385 1.00 95.44 82 HIS A O 1
ATOM 663 N N . PHE A 1 83 ? -2.996 -8.264 5.408 1.00 96.06 83 PHE A N 1
ATOM 664 C CA . PHE A 1 83 ? -1.945 -7.569 6.143 1.00 96.06 83 PHE A CA 1
ATOM 665 C C . PHE A 1 83 ? -1.173 -8.532 7.037 1.00 96.06 83 PHE A C 1
ATOM 667 O O . PHE A 1 83 ? -1.769 -9.301 7.791 1.00 96.06 83 PHE A O 1
ATOM 674 N N . ALA A 1 84 ? 0.153 -8.442 6.990 1.00 93.31 84 ALA A N 1
ATOM 675 C CA . ALA A 1 84 ? 1.060 -9.154 7.878 1.00 93.31 84 ALA A CA 1
ATOM 676 C C . ALA A 1 84 ? 2.025 -8.168 8.542 1.00 93.31 84 ALA A C 1
ATOM 678 O O . ALA A 1 84 ? 2.579 -7.292 7.886 1.00 93.31 84 ALA A O 1
ATOM 679 N N . CYS A 1 85 ? 2.208 -8.309 9.853 1.00 93.31 85 CYS A N 1
ATOM 680 C CA . CYS A 1 85 ? 3.260 -7.618 10.592 1.00 93.31 85 CYS A CA 1
ATOM 681 C C . CYS A 1 85 ? 4.432 -8.590 10.746 1.00 93.31 85 CYS A C 1
ATOM 683 O O . CYS A 1 85 ? 4.265 -9.610 11.417 1.00 93.31 85 CYS A O 1
ATOM 685 N N . GLU A 1 86 ? 5.568 -8.269 10.134 1.00 89.12 86 GLU A N 1
ATOM 686 C CA . GLU A 1 86 ? 6.776 -9.107 10.089 1.00 89.12 86 GLU A CA 1
ATOM 687 C C . GLU A 1 86 ? 7.992 -8.302 10.563 1.00 89.12 86 GLU A C 1
ATOM 689 O O . GLU A 1 86 ? 7.977 -7.064 10.546 1.00 89.12 86 GLU A O 1
ATOM 694 N N . ASP A 1 87 ? 9.052 -8.998 10.971 1.00 86.12 87 ASP A N 1
ATOM 695 C CA . ASP A 1 87 ? 10.370 -8.386 11.150 1.00 86.12 87 ASP A CA 1
ATOM 696 C C . ASP A 1 87 ? 11.138 -8.423 9.819 1.00 86.12 87 ASP A C 1
ATOM 698 O O . ASP A 1 87 ? 11.315 -9.478 9.208 1.00 86.12 87 ASP A O 1
ATOM 702 N N . CYS A 1 88 ? 11.612 -7.260 9.373 1.00 80.88 88 CYS A N 1
ATOM 703 C CA . CYS A 1 88 ? 12.307 -7.102 8.094 1.00 80.88 88 CYS A CA 1
ATOM 704 C C . CYS A 1 88 ? 13.742 -6.605 8.279 1.00 80.88 88 CYS A C 1
ATOM 706 O O . CYS A 1 88 ? 14.115 -6.106 9.343 1.00 80.88 88 CYS A O 1
ATOM 708 N N . ASP A 1 89 ? 14.535 -6.626 7.210 1.00 74.81 89 ASP A N 1
ATOM 709 C CA . ASP A 1 89 ? 15.821 -5.926 7.210 1.00 74.81 89 ASP A CA 1
ATOM 710 C C . ASP A 1 89 ? 15.631 -4.408 7.413 1.00 74.81 89 ASP A C 1
ATOM 712 O O . ASP A 1 89 ? 14.623 -3.820 7.014 1.00 74.81 89 ASP A O 1
ATOM 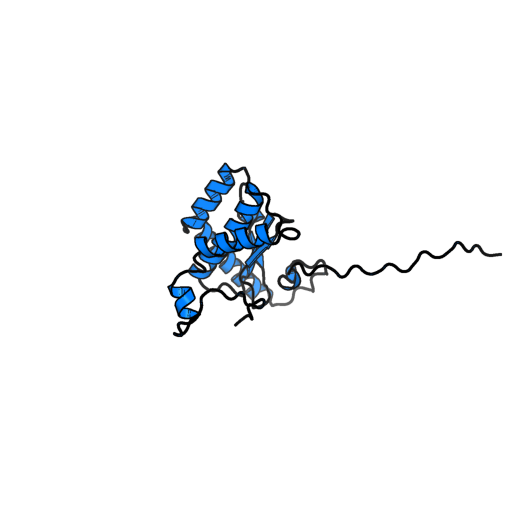716 N N . GLY A 1 90 ? 16.608 -3.746 8.046 1.00 64.75 90 GLY A N 1
ATOM 717 C CA . GLY A 1 90 ? 16.496 -2.378 8.597 1.00 64.75 90 GLY A CA 1
ATOM 718 C C . GLY A 1 90 ? 16.273 -1.229 7.598 1.00 64.75 90 GLY A C 1
ATOM 719 O O . GLY A 1 90 ? 16.379 -0.063 7.963 1.00 64.75 90 GLY A O 1
ATOM 720 N N . CYS A 1 91 ? 16.005 -1.541 6.336 1.00 70.50 91 CYS A N 1
ATOM 721 C CA . CYS A 1 91 ? 15.864 -0.595 5.237 1.00 70.50 91 CYS A CA 1
ATOM 722 C C . CYS A 1 91 ? 14.424 -0.393 4.762 1.00 70.50 91 CYS A C 1
ATOM 724 O O . CYS A 1 91 ? 14.146 0.588 4.074 1.00 70.50 91 CYS A O 1
ATOM 726 N N . VAL A 1 92 ? 13.529 -1.336 5.063 1.00 72.88 92 VAL A N 1
ATOM 727 C CA . VAL A 1 92 ? 12.186 -1.390 4.477 1.00 72.88 92 VAL A CA 1
ATOM 728 C C . VAL A 1 92 ? 11.118 -1.224 5.538 1.00 72.88 92 VAL A C 1
ATOM 730 O O . VAL A 1 92 ? 11.158 -1.864 6.582 1.00 72.88 92 VAL A O 1
ATOM 733 N N . SER A 1 93 ? 10.144 -0.359 5.281 1.00 85.75 93 SER A N 1
ATOM 734 C CA . SER A 1 93 ? 9.020 -0.168 6.203 1.00 85.75 93 SER A CA 1
ATOM 735 C C . SER A 1 93 ? 7.824 -1.055 5.855 1.00 85.75 93 SER A C 1
ATOM 737 O O . SER A 1 93 ? 7.013 -1.344 6.729 1.00 85.75 93 SER A O 1
ATOM 739 N N . GLY A 1 94 ? 7.725 -1.523 4.613 1.00 87.31 94 GLY A N 1
ATOM 740 C CA . GLY A 1 94 ? 6.672 -2.417 4.155 1.00 87.31 94 GLY A CA 1
ATOM 741 C C . GLY A 1 94 ? 6.903 -2.884 2.722 1.00 87.31 94 GLY A C 1
ATOM 742 O O . GLY A 1 94 ? 7.958 -2.612 2.144 1.00 87.31 94 GLY A O 1
ATOM 743 N N . GLY A 1 95 ? 5.938 -3.624 2.185 1.00 87.19 95 GLY A N 1
ATOM 744 C CA . GLY A 1 95 ? 5.916 -4.019 0.781 1.00 87.19 95 GLY A CA 1
ATOM 745 C C . GLY A 1 95 ? 4.636 -4.752 0.390 1.00 87.19 95 GLY A C 1
ATOM 746 O O . GLY A 1 95 ? 3.982 -5.377 1.229 1.00 87.19 95 GLY A O 1
ATOM 747 N N . PHE A 1 96 ? 4.311 -4.716 -0.899 1.00 91.25 96 PHE A N 1
ATOM 748 C CA . PHE A 1 96 ? 3.201 -5.449 -1.495 1.00 91.25 96 PHE A CA 1
ATOM 749 C C . PHE A 1 96 ? 3.703 -6.676 -2.264 1.00 91.25 96 PHE A C 1
ATOM 751 O O . PHE A 1 96 ? 4.487 -6.576 -3.207 1.00 91.25 96 PHE A O 1
ATOM 758 N N . ASP A 1 97 ? 3.221 -7.851 -1.873 1.00 87.38 97 ASP A N 1
ATOM 759 C CA . ASP A 1 97 ? 3.450 -9.105 -2.578 1.00 87.38 97 ASP A CA 1
ATOM 760 C C . ASP A 1 97 ? 2.304 -9.372 -3.553 1.00 87.38 97 ASP A C 1
ATOM 762 O O . ASP A 1 97 ? 1.199 -9.744 -3.153 1.00 87.38 97 ASP A O 1
ATOM 766 N N . SER A 1 98 ? 2.572 -9.193 -4.846 1.00 87.94 98 SER A N 1
ATOM 767 C CA . SER A 1 98 ? 1.580 -9.392 -5.902 1.00 87.94 98 SER A CA 1
ATOM 768 C C . SER A 1 98 ? 1.168 -10.856 -6.078 1.00 87.94 98 SER A C 1
ATOM 770 O O . SER A 1 98 ? 0.013 -11.116 -6.409 1.00 87.94 98 SER A O 1
ATOM 772 N N . ALA A 1 99 ? 2.052 -11.818 -5.786 1.00 86.00 99 ALA A N 1
ATOM 773 C CA . ALA A 1 99 ? 1.753 -13.242 -5.941 1.00 86.00 99 ALA A CA 1
ATOM 774 C C . ALA A 1 99 ? 0.712 -13.717 -4.921 1.00 86.00 99 ALA A C 1
ATOM 776 O O . ALA A 1 99 ? -0.182 -14.500 -5.241 1.00 86.00 99 ALA A O 1
ATOM 777 N N . THR A 1 100 ? 0.811 -13.220 -3.688 1.00 87.06 100 THR A N 1
ATOM 778 C CA . THR A 1 100 ? -0.120 -13.567 -2.612 1.00 87.06 100 THR A CA 1
ATOM 779 C C . THR A 1 100 ? -1.188 -12.508 -2.384 1.00 87.06 100 THR A C 1
ATOM 781 O O . THR A 1 100 ? -2.143 -12.791 -1.665 1.00 87.06 100 THR A O 1
ATOM 784 N N . SER A 1 101 ? -1.078 -11.325 -3.000 1.00 91.50 101 SER A N 1
ATOM 785 C CA . SER A 1 101 ? -1.881 -10.124 -2.723 1.00 91.50 101 SER A CA 1
ATOM 786 C C . SER A 1 101 ? -1.853 -9.725 -1.241 1.00 91.50 101 SER A C 1
ATOM 788 O O . SER A 1 101 ? -2.895 -9.459 -0.635 1.00 91.50 101 SER A O 1
ATOM 790 N N . GLN A 1 102 ? -0.669 -9.744 -0.632 1.00 93.25 102 GLN A N 1
ATOM 791 C CA . GLN A 1 102 ? -0.468 -9.422 0.781 1.00 93.25 102 GLN A CA 1
ATOM 792 C C . GLN A 1 102 ? 0.383 -8.161 0.943 1.00 93.25 102 GLN A C 1
ATOM 794 O O . GLN A 1 102 ? 1.359 -7.952 0.233 1.00 93.25 102 GLN A O 1
ATOM 799 N N . ILE A 1 103 ? 0.007 -7.327 1.903 1.00 93.25 103 ILE A N 1
ATOM 800 C CA . ILE A 1 103 ? 0.739 -6.157 2.370 1.00 93.25 103 ILE A CA 1
ATOM 801 C C . ILE A 1 103 ? 1.513 -6.564 3.619 1.00 93.25 103 ILE A C 1
ATOM 803 O O . ILE A 1 103 ? 0.927 -6.985 4.619 1.00 93.25 103 ILE A O 1
ATOM 807 N N . VAL A 1 104 ? 2.828 -6.414 3.573 1.00 90.38 104 VAL A N 1
ATOM 808 C CA . VAL A 1 104 ? 3.717 -6.670 4.703 1.00 90.38 104 VAL A CA 1
ATOM 809 C C . VAL A 1 104 ? 4.142 -5.351 5.326 1.00 90.38 104 VAL A C 1
ATOM 811 O O . VAL A 1 104 ? 4.492 -4.402 4.629 1.00 90.38 104 VAL A O 1
ATOM 814 N N . LEU A 1 105 ? 4.090 -5.290 6.653 1.00 93.00 105 LEU A N 1
ATOM 815 C CA . LEU A 1 105 ? 4.420 -4.130 7.470 1.00 93.00 105 LEU A CA 1
ATOM 816 C C . LEU A 1 105 ? 5.575 -4.505 8.394 1.00 93.00 105 LEU A C 1
ATOM 818 O O . LEU A 1 105 ? 5.438 -5.386 9.244 1.00 93.00 105 LEU A O 1
ATOM 822 N N . CYS A 1 106 ? 6.701 -3.818 8.241 1.00 88.69 106 CYS A N 1
ATOM 823 C CA . CYS A 1 106 ? 7.923 -4.119 8.973 1.00 88.69 106 CYS A CA 1
ATOM 824 C C . CYS A 1 106 ? 7.866 -3.492 10.368 1.00 88.69 106 CYS A C 1
ATOM 826 O O . CYS A 1 106 ? 8.179 -2.311 10.568 1.00 88.69 106 CYS A O 1
ATOM 828 N N . GLN A 1 107 ? 7.420 -4.276 11.349 1.00 90.06 107 GLN A N 1
ATOM 829 C CA . GLN A 1 107 ? 7.109 -3.792 12.699 1.00 90.06 107 GLN A CA 1
ATOM 830 C C . GLN A 1 107 ? 8.338 -3.218 13.423 1.00 90.06 107 GLN A C 1
ATOM 832 O O . GLN A 1 107 ? 8.213 -2.315 14.254 1.00 90.06 107 GLN A O 1
ATOM 837 N N . ASN A 1 108 ? 9.528 -3.710 13.080 1.00 86.19 108 ASN A N 1
ATOM 838 C CA . ASN A 1 108 ? 10.804 -3.261 13.620 1.00 86.19 108 ASN A CA 1
ATOM 839 C C . ASN A 1 108 ? 11.253 -1.897 13.072 1.00 86.19 108 ASN A C 1
ATOM 841 O O . ASN A 1 108 ? 12.064 -1.244 13.720 1.00 86.19 108 ASN A O 1
ATOM 845 N N . ASN A 1 109 ? 10.690 -1.435 11.949 1.00 84.12 109 ASN A N 1
ATOM 846 C CA . ASN A 1 109 ? 11.039 -0.157 11.313 1.00 84.12 109 ASN A CA 1
ATOM 847 C C . ASN A 1 109 ? 9.919 0.902 11.448 1.00 84.12 109 ASN A C 1
ATOM 849 O O . ASN A 1 109 ? 10.151 2.107 11.299 1.00 84.12 109 ASN A O 1
ATOM 853 N N . ILE A 1 110 ? 8.691 0.492 11.792 1.00 86.94 110 ILE A N 1
ATOM 854 C CA . ILE A 1 110 ? 7.552 1.399 11.994 1.00 86.94 110 ILE A CA 1
ATOM 855 C C . ILE A 1 110 ? 7.343 1.702 13.485 1.00 86.94 110 ILE A C 1
ATOM 857 O O . ILE A 1 110 ? 6.745 0.934 14.236 1.00 86.94 110 ILE A O 1
ATOM 861 N N . HIS A 1 111 ? 7.770 2.888 13.925 1.00 87.19 111 HIS A N 1
ATOM 862 C CA . HIS A 1 111 ? 7.673 3.271 15.342 1.00 87.19 111 HIS A CA 1
ATOM 863 C C . HIS A 1 111 ? 6.534 4.239 15.690 1.00 87.19 111 HIS A C 1
ATOM 865 O O . HIS A 1 111 ? 6.134 4.289 16.858 1.00 87.19 111 HIS A O 1
ATOM 871 N N . GLN A 1 112 ? 6.018 4.991 14.711 1.00 90.81 112 GLN A N 1
ATOM 872 C CA . GLN A 1 112 ? 5.045 6.078 14.897 1.00 90.81 112 GLN A CA 1
ATOM 873 C C . GLN A 1 112 ? 3.789 5.871 14.041 1.00 90.81 112 GLN A C 1
ATOM 875 O O . GLN A 1 112 ? 3.881 5.361 12.925 1.00 90.81 112 GLN A O 1
ATOM 880 N N . GLN A 1 113 ? 2.622 6.314 14.528 1.00 93.81 113 GLN A N 1
ATOM 881 C CA . GLN A 1 113 ? 1.345 6.144 13.816 1.00 93.81 113 GLN A CA 1
ATOM 882 C C . GLN A 1 113 ? 1.335 6.863 12.463 1.00 93.81 113 GLN A C 1
ATOM 884 O O . GLN A 1 113 ? 0.832 6.329 11.484 1.00 93.81 113 GLN A O 1
ATOM 889 N N . SER A 1 114 ? 1.947 8.046 12.379 1.00 91.31 114 SER A N 1
ATOM 890 C CA . SER A 1 114 ? 2.092 8.780 11.118 1.00 91.31 114 SER A CA 1
ATOM 891 C C . SER A 1 114 ? 2.907 8.000 10.081 1.00 91.31 114 SER A C 1
ATOM 893 O O . SER A 1 114 ? 2.568 8.030 8.904 1.00 91.31 114 SER A O 1
ATOM 895 N N . HIS A 1 115 ? 3.948 7.275 10.505 1.00 91.50 115 HIS A N 1
ATOM 896 C CA . HIS A 1 115 ? 4.733 6.409 9.625 1.00 91.50 115 HIS A CA 1
ATOM 897 C C . HIS A 1 115 ? 3.904 5.200 9.169 1.00 91.50 115 HIS A C 1
ATOM 899 O O . HIS A 1 115 ? 3.847 4.939 7.974 1.00 91.50 115 HIS A O 1
ATOM 905 N N . MET A 1 116 ? 3.176 4.544 10.083 1.00 93.75 116 MET A N 1
ATOM 906 C CA . MET A 1 116 ? 2.251 3.455 9.734 1.00 93.75 116 MET A CA 1
ATOM 907 C C . MET A 1 116 ? 1.203 3.898 8.711 1.00 93.75 116 MET A C 1
ATOM 909 O O . MET A 1 116 ? 0.981 3.206 7.726 1.00 93.75 116 MET A O 1
ATOM 913 N N . ASN A 1 117 ? 0.586 5.066 8.912 1.00 94.75 117 ASN A N 1
ATOM 914 C CA . ASN A 1 117 ? -0.435 5.587 8.003 1.00 94.75 117 ASN A CA 1
ATOM 915 C C . ASN A 1 117 ? 0.108 5.764 6.579 1.00 94.75 117 ASN A C 1
ATOM 917 O O . ASN A 1 117 ? -0.590 5.428 5.625 1.00 94.75 117 ASN A O 1
ATOM 921 N N . ARG A 1 118 ? 1.342 6.268 6.438 1.00 91.69 118 ARG A N 1
ATOM 922 C CA . ARG A 1 118 ? 2.001 6.440 5.134 1.00 91.69 118 ARG A CA 1
ATOM 923 C C . ARG A 1 118 ? 2.277 5.097 4.472 1.00 91.69 118 ARG A C 1
ATOM 925 O O . ARG A 1 118 ? 1.813 4.891 3.359 1.00 91.69 118 ARG A O 1
ATOM 932 N N . VAL A 1 119 ? 2.919 4.170 5.189 1.00 92.50 119 VAL A N 1
ATOM 933 C CA . VAL A 1 119 ? 3.256 2.834 4.665 1.00 92.50 119 VAL A CA 1
ATOM 934 C C . VAL A 1 119 ? 1.996 2.080 4.250 1.00 92.50 119 VAL A C 1
ATOM 936 O O . VAL A 1 119 ? 1.899 1.629 3.120 1.00 92.50 119 VAL A O 1
ATOM 939 N N . VAL A 1 120 ? 0.978 2.011 5.113 1.00 95.50 120 VAL A N 1
ATOM 940 C CA . VAL A 1 120 ? -0.292 1.341 4.785 1.00 95.50 120 VAL A CA 1
ATOM 941 C C . VAL A 1 120 ? -0.942 1.955 3.548 1.00 95.50 120 VAL A C 1
ATOM 943 O O . VAL A 1 120 ? -1.450 1.224 2.706 1.00 95.50 120 VAL A O 1
ATOM 946 N N . THR A 1 121 ? -0.917 3.284 3.414 1.00 95.50 121 THR A N 1
ATOM 947 C CA . THR A 1 121 ? -1.476 3.961 2.235 1.00 95.50 121 THR A CA 1
ATOM 948 C C . THR A 1 121 ? -0.663 3.647 0.976 1.00 95.50 121 THR A C 1
ATOM 950 O O . THR A 1 121 ? -1.257 3.347 -0.055 1.00 95.50 121 THR A O 1
ATOM 953 N N . HIS A 1 122 ? 0.671 3.673 1.061 1.00 94.81 122 HIS A N 1
ATOM 954 C CA . HIS A 1 122 ? 1.587 3.340 -0.037 1.00 94.81 122 HIS A CA 1
ATOM 955 C C . HIS A 1 122 ? 1.332 1.921 -0.557 1.00 94.81 122 HIS A C 1
ATOM 957 O O . HIS A 1 122 ? 1.029 1.730 -1.733 1.00 94.81 122 HIS A O 1
ATOM 963 N N . GLU A 1 123 ? 1.317 0.935 0.340 1.00 95.62 123 GLU A N 1
ATOM 964 C CA . GLU A 1 123 ? 1.105 -0.462 -0.045 1.00 95.62 123 GLU A CA 1
ATOM 965 C C . GLU A 1 123 ? -0.336 -0.749 -0.503 1.00 95.62 123 GLU A C 1
ATOM 967 O O . GLU A 1 123 ? -0.558 -1.576 -1.389 1.00 95.62 123 GLU A O 1
ATOM 972 N N . LEU A 1 124 ? -1.338 -0.040 0.033 1.00 96.25 124 LEU A N 1
ATOM 973 C CA . LEU A 1 124 ? -2.716 -0.122 -0.471 1.00 96.25 124 LEU A CA 1
ATOM 974 C C . LEU A 1 124 ? -2.845 0.416 -1.899 1.00 96.25 124 LEU A C 1
ATOM 976 O O . LEU A 1 124 ? -3.662 -0.097 -2.661 1.00 96.25 124 LEU A O 1
ATOM 980 N N . ILE A 1 125 ? -2.054 1.420 -2.287 1.00 95.06 125 ILE A N 1
ATOM 981 C CA . ILE A 1 125 ? -2.030 1.915 -3.670 1.00 95.06 125 ILE A CA 1
ATOM 982 C C . ILE A 1 125 ? -1.453 0.852 -4.597 1.00 95.06 125 ILE A C 1
ATOM 984 O O . ILE A 1 125 ? -2.037 0.609 -5.652 1.00 95.06 125 ILE A O 1
ATOM 988 N N . HIS A 1 126 ? -0.381 0.164 -4.198 1.00 94.75 126 HIS A N 1
ATOM 989 C CA . HIS A 1 126 ? 0.134 -0.967 -4.970 1.00 94.75 126 HIS A CA 1
ATOM 990 C C . HIS A 1 126 ? -0.899 -2.087 -5.103 1.00 94.75 126 HIS A C 1
ATOM 992 O O . HIS A 1 126 ? -1.132 -2.581 -6.207 1.00 94.75 126 HIS A O 1
ATOM 998 N N . ALA A 1 127 ? -1.596 -2.426 -4.017 1.00 95.44 127 ALA A N 1
ATOM 999 C CA . ALA A 1 127 ? -2.670 -3.413 -4.056 1.00 95.44 127 ALA A CA 1
ATOM 1000 C C . ALA A 1 127 ? -3.832 -2.981 -4.975 1.00 95.44 127 ALA A C 1
ATOM 1002 O O . ALA A 1 127 ? -4.348 -3.785 -5.757 1.00 95.44 127 ALA A O 1
ATOM 1003 N N . PHE A 1 128 ? -4.230 -1.707 -4.927 1.00 96.00 128 PHE A N 1
ATOM 1004 C CA . PHE A 1 128 ? -5.261 -1.147 -5.801 1.00 96.00 128 PHE A CA 1
ATOM 1005 C C . PHE A 1 128 ? -4.831 -1.141 -7.272 1.00 96.00 128 PHE A C 1
ATOM 1007 O O . PHE A 1 128 ? -5.608 -1.531 -8.143 1.00 96.00 128 PHE A O 1
ATOM 1014 N N . ASP A 1 129 ? -3.597 -0.738 -7.562 1.00 94.44 129 ASP A N 1
ATOM 1015 C CA . ASP A 1 129 ? -3.050 -0.717 -8.915 1.00 94.44 129 ASP A CA 1
ATOM 1016 C C . ASP A 1 129 ? -2.922 -2.135 -9.486 1.00 94.44 129 ASP A C 1
ATOM 1018 O O . ASP A 1 129 ? -3.279 -2.359 -10.645 1.00 94.44 129 ASP A O 1
ATOM 1022 N N . HIS A 1 130 ? -2.501 -3.107 -8.671 1.00 94.12 130 HIS A N 1
ATOM 1023 C CA . HIS A 1 130 ? -2.485 -4.517 -9.054 1.00 94.12 130 HIS A CA 1
ATOM 1024 C C . HIS A 1 130 ? -3.886 -5.005 -9.435 1.00 94.12 130 HIS A C 1
ATOM 1026 O O . HIS A 1 130 ? -4.073 -5.537 -10.525 1.00 94.12 130 HIS A O 1
ATOM 1032 N N . CYS A 1 131 ? -4.874 -4.745 -8.575 1.00 94.50 131 CYS A N 1
ATOM 1033 C CA . CYS A 1 131 ? -6.269 -5.116 -8.795 1.00 94.50 131 CYS A CA 1
ATOM 1034 C C . CYS A 1 131 ? -6.870 -4.468 -10.052 1.00 94.50 131 CYS A C 1
ATOM 1036 O O . CYS A 1 131 ? -7.446 -5.137 -10.906 1.00 94.50 131 CYS A O 1
ATOM 1038 N N . ARG A 1 132 ? -6.785 -3.137 -10.156 1.00 94.69 132 ARG A N 1
ATOM 1039 C CA . ARG A 1 132 ? -7.552 -2.374 -11.146 1.00 94.69 132 ARG A CA 1
ATOM 1040 C C . ARG A 1 132 ? -6.823 -2.268 -12.477 1.00 94.69 132 ARG A C 1
ATOM 1042 O O . ARG A 1 132 ? -7.447 -2.295 -13.534 1.00 94.69 132 ARG A O 1
ATOM 1049 N N . ALA A 1 133 ? -5.512 -2.051 -12.438 1.00 90.38 133 ALA A N 1
ATOM 1050 C CA . ALA A 1 133 ? -4.707 -1.766 -13.620 1.00 90.38 133 ALA A CA 1
ATOM 1051 C C . ALA A 1 133 ? -3.890 -2.972 -14.101 1.00 90.38 133 ALA A C 1
ATOM 1053 O O . ALA A 1 133 ? -3.234 -2.842 -15.131 1.00 90.38 133 ALA A O 1
ATOM 1054 N N . HIS A 1 134 ? -3.956 -4.119 -13.408 1.00 89.81 134 HIS A N 1
ATOM 1055 C CA . HIS A 1 134 ? -3.222 -5.339 -13.763 1.00 89.81 134 HIS A CA 1
ATOM 1056 C C . HIS A 1 134 ? -1.733 -5.033 -13.981 1.00 89.81 134 HIS A C 1
ATOM 1058 O O . HIS A 1 134 ? -1.149 -5.354 -15.016 1.00 89.81 134 HIS A O 1
ATOM 1064 N N . VAL A 1 135 ? -1.148 -4.310 -13.017 1.00 84.56 135 VAL A N 1
ATOM 1065 C CA . VAL A 1 135 ? 0.254 -3.887 -13.067 1.00 84.56 135 VAL A CA 1
ATOM 1066 C C . VAL A 1 135 ? 1.156 -5.104 -13.215 1.00 84.56 135 VAL A C 1
ATOM 1068 O O . VAL A 1 135 ? 1.045 -6.081 -12.476 1.00 84.56 135 VAL A O 1
ATOM 1071 N N . ASP A 1 136 ? 2.069 -4.991 -14.173 1.00 82.69 136 ASP A N 1
ATOM 1072 C CA . ASP A 1 136 ? 3.144 -5.939 -14.390 1.00 82.69 136 ASP A CA 1
ATOM 1073 C C . ASP A 1 136 ? 4.367 -5.415 -13.641 1.00 82.69 136 ASP A C 1
ATOM 1075 O O . ASP A 1 136 ? 5.019 -4.458 -14.068 1.00 82.69 136 ASP A O 1
ATOM 1079 N N . TRP A 1 137 ? 4.608 -6.014 -12.480 1.00 81.56 137 TRP A N 1
ATOM 1080 C CA . TRP A 1 137 ? 5.614 -5.579 -11.518 1.00 81.56 137 TRP A CA 1
ATOM 1081 C C . TRP A 1 137 ? 7.048 -5.887 -11.955 1.00 81.56 137 TRP A C 1
ATOM 1083 O O . TRP A 1 137 ? 7.976 -5.265 -11.442 1.00 81.56 137 TRP A O 1
ATOM 1093 N N . PHE A 1 138 ? 7.237 -6.813 -12.902 1.00 75.19 138 PHE A N 1
ATOM 1094 C CA . PHE A 1 138 ? 8.548 -7.404 -13.176 1.00 75.19 138 PHE A CA 1
ATOM 1095 C C . PHE A 1 138 ? 8.988 -7.235 -14.629 1.00 75.19 138 PHE A C 1
ATOM 1097 O O . PHE A 1 138 ? 10.121 -6.822 -14.873 1.00 75.19 138 PHE A O 1
ATOM 1104 N N . SER A 1 139 ? 8.106 -7.476 -15.604 1.00 77.06 139 SER A N 1
ATOM 1105 C CA . SER A 1 139 ? 8.463 -7.340 -17.022 1.00 77.06 139 SER A CA 1
ATOM 1106 C C . SER A 1 139 ? 8.224 -5.939 -17.585 1.00 77.06 139 SER A C 1
ATOM 1108 O O . SER A 1 139 ? 8.735 -5.619 -18.662 1.00 77.06 139 SER A O 1
ATOM 1110 N N . ASN A 1 140 ? 7.528 -5.056 -16.857 1.00 80.19 140 ASN A N 1
ATOM 1111 C CA . ASN A 1 140 ? 7.216 -3.711 -17.334 1.00 80.19 140 ASN A CA 1
ATOM 1112 C C . ASN A 1 140 ? 7.621 -2.602 -16.353 1.00 80.19 140 ASN A C 1
ATOM 1114 O O . ASN A 1 140 ? 6.840 -2.113 -15.537 1.00 80.19 140 ASN A O 1
ATOM 1118 N N . VAL A 1 141 ? 8.839 -2.090 -16.545 1.00 82.44 141 VAL A N 1
ATOM 1119 C CA . VAL A 1 141 ? 9.412 -0.982 -15.758 1.00 82.44 141 VAL A CA 1
ATOM 1120 C C . VAL A 1 141 ? 8.533 0.276 -15.765 1.00 82.44 141 VAL A C 1
ATOM 1122 O O . VAL A 1 141 ? 8.530 1.026 -14.791 1.00 82.44 141 VAL A O 1
ATOM 1125 N N . LYS A 1 142 ? 7.763 0.529 -16.835 1.00 82.19 142 LYS A N 1
ATOM 1126 C CA . LYS A 1 142 ? 6.859 1.690 -16.876 1.00 82.19 142 LYS A CA 1
ATOM 1127 C C . LYS A 1 142 ? 5.682 1.505 -15.927 1.00 82.19 142 LYS A C 1
ATOM 1129 O O . LYS A 1 142 ? 5.304 2.463 -15.266 1.00 82.19 142 LYS A O 1
ATOM 1134 N N . HIS A 1 143 ? 5.118 0.300 -15.851 1.00 85.00 143 HIS A N 1
ATOM 1135 C CA . HIS A 1 143 ? 4.012 0.011 -14.939 1.00 85.00 143 HIS A CA 1
ATOM 1136 C C . HIS A 1 143 ? 4.465 0.151 -13.484 1.00 85.00 143 HIS A C 1
ATOM 1138 O O . HIS A 1 143 ? 3.814 0.868 -12.723 1.00 85.00 143 HIS A O 1
ATOM 1144 N N . LEU A 1 144 ? 5.623 -0.427 -13.147 1.00 81.25 144 LEU A N 1
ATOM 1145 C CA . LEU A 1 144 ? 6.254 -0.264 -11.838 1.00 81.25 144 LEU A CA 1
ATOM 1146 C C . LEU A 1 144 ? 6.462 1.220 -11.503 1.00 81.25 144 LEU A C 1
ATOM 1148 O O . LEU A 1 144 ? 5.921 1.713 -10.519 1.00 81.25 144 LEU A O 1
ATOM 1152 N N . ALA A 1 145 ? 7.158 1.970 -12.363 1.00 81.94 145 ALA A N 1
ATOM 1153 C CA . ALA A 1 145 ? 7.438 3.386 -12.122 1.00 81.94 145 ALA A CA 1
ATOM 1154 C C . ALA A 1 145 ? 6.161 4.231 -11.974 1.00 81.94 145 ALA A C 1
ATOM 1156 O O . ALA A 1 145 ? 6.098 5.115 -11.122 1.00 81.94 145 ALA A O 1
ATOM 1157 N N . CYS A 1 146 ? 5.129 3.968 -12.780 1.00 88.06 146 CYS A N 1
ATOM 1158 C CA . CYS A 1 146 ? 3.849 4.661 -12.664 1.00 88.06 146 CYS A CA 1
ATOM 1159 C C . CYS A 1 146 ? 3.135 4.364 -11.339 1.00 88.06 146 CYS A C 1
ATOM 1161 O O . CYS A 1 146 ? 2.519 5.279 -10.788 1.00 88.06 146 CYS A O 1
ATOM 1163 N N . SER A 1 147 ? 3.205 3.125 -10.844 1.00 85.50 147 SER A N 1
ATOM 1164 C CA . SER A 1 147 ? 2.625 2.765 -9.548 1.00 85.50 147 SER A CA 1
ATOM 1165 C C . SER A 1 147 ? 3.403 3.409 -8.399 1.00 85.50 147 SER A C 1
ATOM 1167 O O . SER A 1 147 ? 2.796 4.064 -7.558 1.00 85.50 147 SER A O 1
ATOM 1169 N N . GLU A 1 148 ? 4.739 3.368 -8.426 1.00 86.44 148 GLU A N 1
ATOM 1170 C CA . GLU A 1 148 ? 5.592 4.016 -7.415 1.00 86.44 148 GLU A CA 1
ATOM 1171 C C . GLU A 1 148 ? 5.387 5.535 -7.341 1.00 86.44 148 GLU A C 1
ATOM 1173 O O . GLU A 1 148 ? 5.245 6.100 -6.259 1.00 86.44 148 GLU A O 1
ATOM 1178 N N . ILE A 1 149 ? 5.315 6.219 -8.490 1.00 86.69 149 ILE A N 1
ATOM 1179 C CA . ILE A 1 149 ? 5.056 7.669 -8.535 1.00 86.69 149 ILE A CA 1
ATOM 1180 C C . ILE A 1 149 ? 3.696 7.996 -7.910 1.00 86.69 149 ILE A C 1
ATOM 1182 O O . ILE A 1 149 ? 3.558 8.983 -7.186 1.00 86.69 149 ILE A O 1
ATOM 1186 N N . ARG A 1 150 ? 2.676 7.178 -8.190 1.00 89.50 150 ARG A N 1
ATOM 1187 C CA . ARG A 1 150 ? 1.334 7.353 -7.626 1.00 89.50 150 ARG A CA 1
ATOM 1188 C C . ARG A 1 150 ? 1.333 7.117 -6.123 1.00 89.50 150 ARG A C 1
ATOM 1190 O O . ARG A 1 150 ? 0.746 7.922 -5.400 1.00 89.50 150 ARG A O 1
ATOM 1197 N N . ALA A 1 151 ? 1.995 6.051 -5.684 1.00 88.62 151 ALA A N 1
ATOM 1198 C CA . ALA A 1 151 ? 2.123 5.686 -4.286 1.00 88.62 151 ALA A CA 1
ATOM 1199 C C . ALA A 1 151 ? 2.804 6.813 -3.502 1.00 88.62 151 ALA A C 1
ATOM 1201 O O . ALA A 1 151 ? 2.171 7.386 -2.621 1.00 88.62 151 ALA A O 1
ATOM 1202 N N . ALA A 1 152 ? 3.979 7.276 -3.939 1.00 86.19 152 ALA A N 1
ATOM 1203 C CA . ALA A 1 152 ? 4.720 8.355 -3.283 1.00 86.19 152 ALA A CA 1
ATOM 1204 C C . ALA A 1 152 ? 3.955 9.696 -3.218 1.00 86.19 152 ALA A C 1
ATOM 1206 O O . ALA A 1 152 ? 4.067 10.446 -2.241 1.00 86.19 152 ALA A O 1
ATOM 1207 N N . ASN A 1 153 ? 3.162 10.004 -4.252 1.00 85.75 153 ASN A N 1
ATOM 1208 C CA . ASN A 1 153 ? 2.376 11.235 -4.317 1.00 85.75 153 ASN A CA 1
ATOM 1209 C C . ASN A 1 153 ? 1.156 11.209 -3.378 1.00 85.75 153 ASN A C 1
ATOM 1211 O O . ASN A 1 153 ? 0.837 12.218 -2.752 1.00 85.75 153 ASN A O 1
ATOM 1215 N N . LEU A 1 154 ? 0.465 10.069 -3.274 1.00 86.62 154 LEU A N 1
ATOM 1216 C CA . LEU A 1 154 ? -0.789 9.954 -2.518 1.00 86.62 154 LEU A CA 1
ATOM 1217 C C . LEU A 1 154 ? -0.598 9.439 -1.081 1.00 86.62 154 LEU A C 1
ATOM 1219 O O . LEU A 1 154 ? -1.420 9.747 -0.222 1.00 86.62 154 LEU A O 1
ATOM 1223 N N . SER A 1 155 ? 0.480 8.703 -0.791 1.00 82.38 155 SER A N 1
ATOM 1224 C CA . SER A 1 155 ? 0.814 8.231 0.563 1.00 82.38 155 SER A CA 1
ATOM 1225 C C . SER A 1 155 ? 1.299 9.356 1.480 1.00 82.38 155 SER A C 1
ATOM 1227 O O . SER A 1 155 ? 1.276 9.226 2.706 1.00 82.38 155 SER A O 1
ATOM 1229 N N . GLY A 1 156 ? 1.735 10.479 0.900 1.00 72.38 156 GLY A N 1
ATOM 1230 C CA . GLY A 1 156 ? 2.371 11.572 1.626 1.00 72.38 156 GLY A CA 1
ATOM 1231 C C . GLY A 1 156 ? 3.853 11.330 1.929 1.00 72.38 156 GLY A C 1
ATOM 1232 O O . GLY A 1 156 ? 4.416 12.054 2.759 1.00 72.38 156 GLY A O 1
ATOM 1233 N N . ASP A 1 157 ? 4.495 10.364 1.262 1.00 63.47 157 ASP A N 1
ATOM 1234 C CA . ASP A 1 157 ? 5.949 10.162 1.325 1.00 63.47 157 ASP A CA 1
ATOM 1235 C C . ASP A 1 157 ? 6.731 11.335 0.719 1.00 63.47 157 ASP A C 1
ATOM 1237 O O . ASP A 1 157 ? 7.812 11.671 1.210 1.00 63.47 157 ASP A O 1
ATOM 1241 N N . CYS A 1 158 ? 6.133 12.038 -0.248 1.00 52.44 158 CYS A N 1
ATOM 1242 C CA . CYS A 1 158 ? 6.621 13.307 -0.802 1.00 52.44 158 CYS A CA 1
ATOM 1243 C C . CYS A 1 158 ? 6.163 14.562 -0.022 1.00 52.44 158 CYS A C 1
ATOM 1245 O O . CYS A 1 158 ? 6.248 15.677 -0.534 1.00 52.44 158 CYS A O 1
ATOM 1247 N N . SER A 1 159 ? 5.641 14.437 1.206 1.00 46.47 159 SER A N 1
ATOM 1248 C CA . SER A 1 159 ? 5.241 15.612 1.997 1.00 46.47 159 SER A CA 1
ATOM 1249 C C . SER A 1 159 ? 6.431 16.554 2.229 1.00 46.47 159 SER A C 1
ATOM 1251 O O . SER A 1 159 ? 7.475 16.111 2.705 1.00 46.47 159 SER A O 1
ATOM 1253 N N . LEU A 1 160 ? 6.248 17.862 1.986 1.00 36.81 160 LEU A N 1
ATOM 1254 C CA . LEU A 1 160 ? 7.249 18.926 2.191 1.00 36.81 160 LEU A CA 1
ATOM 1255 C C . LEU A 1 160 ? 7.991 18.838 3.537 1.00 36.81 160 LEU A C 1
ATOM 1257 O O . LEU A 1 160 ? 9.152 19.212 3.608 1.00 36.81 160 LEU A O 1
ATOM 1261 N N . ILE A 1 161 ? 7.364 18.329 4.602 1.00 39.94 161 ILE A N 1
ATOM 1262 C CA . ILE A 1 161 ? 7.988 18.171 5.930 1.00 39.94 161 ILE A CA 1
ATOM 1263 C C . ILE A 1 161 ? 8.929 16.949 5.968 1.00 39.94 161 ILE A C 1
ATOM 1265 O O . ILE A 1 161 ? 10.003 17.012 6.567 1.00 39.94 161 ILE A O 1
ATOM 1269 N N . ASN A 1 162 ? 8.571 15.855 5.290 1.00 43.88 162 ASN A N 1
ATOM 1270 C CA . ASN A 1 162 ? 9.403 14.653 5.144 1.00 43.88 162 ASN A CA 1
ATOM 1271 C C . ASN A 1 162 ? 10.536 14.868 4.129 1.00 43.88 162 ASN A C 1
ATOM 1273 O O . ASN A 1 162 ? 11.649 14.383 4.327 1.00 43.88 162 ASN A O 1
ATOM 1277 N N . GLU A 1 163 ? 10.286 15.652 3.079 1.00 36.78 163 GLU A N 1
ATOM 1278 C CA . GLU A 1 163 ? 11.339 16.105 2.177 1.00 36.78 163 GLU A CA 1
ATOM 1279 C C . GLU A 1 163 ? 12.256 17.126 2.856 1.00 36.78 163 GLU A C 1
ATOM 1281 O O . GLU A 1 163 ? 13.458 16.962 2.775 1.00 36.78 163 GLU A O 1
ATOM 1286 N N . MET A 1 164 ? 11.774 18.102 3.629 1.00 33.56 164 MET A N 1
ATOM 1287 C CA . MET A 1 164 ? 12.634 19.087 4.320 1.00 33.56 164 MET A CA 1
ATOM 1288 C C . MET A 1 164 ? 13.466 18.487 5.467 1.00 33.56 164 MET A C 1
ATOM 1290 O O . MET A 1 164 ? 14.544 18.985 5.788 1.00 33.56 164 MET A O 1
ATOM 1294 N N . THR A 1 165 ? 13.005 17.387 6.067 1.00 39.34 165 THR A N 1
ATOM 1295 C CA . THR A 1 165 ? 13.789 16.604 7.042 1.00 39.34 165 THR A CA 1
ATOM 1296 C C . THR A 1 165 ? 14.806 15.671 6.371 1.00 39.34 165 THR A C 1
ATOM 1298 O O . THR A 1 165 ? 15.875 15.450 6.944 1.00 39.34 165 THR A O 1
ATOM 1301 N N . ARG A 1 166 ? 14.546 15.194 5.140 1.00 47.47 166 ARG A N 1
ATOM 1302 C CA . ARG A 1 166 ? 15.535 14.504 4.279 1.00 47.47 166 ARG A CA 1
ATOM 1303 C C . ARG A 1 166 ? 16.524 15.464 3.598 1.00 47.47 166 ARG A C 1
ATOM 1305 O O . ARG A 1 166 ? 17.697 15.131 3.447 1.00 47.47 166 ARG A O 1
ATOM 1312 N N . PHE A 1 167 ? 16.080 16.661 3.228 1.00 39.94 167 PHE A N 1
ATOM 1313 C CA . PHE A 1 167 ? 16.829 17.715 2.550 1.00 39.94 167 PHE A CA 1
ATOM 1314 C C . PHE A 1 167 ? 17.196 18.810 3.555 1.00 39.94 167 PHE A C 1
ATOM 1316 O O . PHE A 1 167 ? 16.586 19.878 3.600 1.00 39.94 167 PHE A O 1
ATOM 1323 N N . LYS A 1 168 ? 18.249 18.576 4.348 1.00 37.75 168 LYS A N 1
ATOM 1324 C CA . LYS A 1 168 ? 18.953 19.686 5.005 1.00 37.75 168 LYS A CA 1
ATOM 1325 C C . LYS A 1 168 ? 19.412 20.664 3.910 1.00 37.75 168 LYS A C 1
ATOM 1327 O O . LYS A 1 168 ? 20.280 20.310 3.123 1.00 37.75 168 LYS A O 1
ATOM 1332 N N . PHE A 1 169 ? 18.759 21.830 3.842 1.00 37.12 169 PHE A N 1
ATOM 1333 C CA . PHE A 1 169 ? 18.983 22.983 2.954 1.00 37.12 169 PHE A CA 1
ATOM 1334 C C . PHE A 1 169 ? 20.135 22.860 1.939 1.00 37.12 169 PHE A C 1
ATOM 1336 O O . PHE A 1 169 ? 21.307 23.010 2.277 1.00 37.12 169 PHE A O 1
ATOM 1343 N N . GLY A 1 170 ? 19.772 22.700 0.665 1.00 32.38 170 GLY A N 1
ATOM 1344 C CA . GLY A 1 170 ? 20.689 22.805 -0.466 1.00 32.38 170 GLY A CA 1
ATOM 1345 C C . GLY A 1 170 ? 19.942 22.708 -1.791 1.00 32.38 170 GLY A C 1
ATOM 1346 O O . GLY A 1 170 ? 19.881 21.637 -2.386 1.00 32.38 170 GLY A O 1
ATOM 1347 N N . LEU A 1 171 ? 19.353 23.817 -2.255 1.00 45.19 171 LEU A N 1
ATOM 1348 C CA . LEU A 1 171 ? 18.787 23.920 -3.604 1.00 45.19 171 LEU A CA 1
ATOM 1349 C C . LEU A 1 171 ? 19.867 23.560 -4.636 1.00 45.19 171 LEU A C 1
ATOM 1351 O O . LEU A 1 171 ? 20.800 24.345 -4.817 1.00 45.19 171 LEU A O 1
ATOM 1355 N N . LYS A 1 172 ? 19.721 22.420 -5.328 1.00 41.19 172 LYS A N 1
ATOM 1356 C CA . LYS A 1 172 ? 20.114 22.216 -6.737 1.00 41.19 172 LYS A CA 1
ATOM 1357 C C . LYS A 1 172 ? 19.658 20.836 -7.258 1.00 41.19 172 LYS A C 1
ATOM 1359 O O . LYS A 1 172 ? 20.158 19.807 -6.830 1.00 41.19 172 LYS A O 1
ATOM 1364 N N . GLN A 1 173 ? 18.767 20.895 -8.258 1.00 37.69 173 GLN A N 1
ATOM 1365 C CA . GLN A 1 173 ? 18.342 19.864 -9.228 1.00 37.69 173 GLN A CA 1
ATOM 1366 C C . GLN A 1 173 ? 17.477 18.682 -8.733 1.00 37.69 173 GLN A C 1
ATOM 1368 O O . GLN A 1 173 ? 17.975 17.654 -8.292 1.00 37.69 173 GLN A O 1
ATOM 1373 N N . HIS A 1 174 ? 16.161 18.801 -8.950 1.00 44.06 174 HIS A N 1
ATOM 1374 C CA . HIS A 1 174 ? 15.110 17.826 -8.604 1.00 44.06 174 HIS A CA 1
ATOM 1375 C C . HIS A 1 174 ? 14.875 16.687 -9.629 1.00 44.06 174 HIS A C 1
ATOM 1377 O O . HIS A 1 174 ? 13.865 15.998 -9.550 1.00 44.06 174 HIS A O 1
ATOM 1383 N N . HIS A 1 175 ? 15.783 16.426 -10.576 1.00 37.84 175 HIS A N 1
ATOM 1384 C CA . HIS A 1 175 ? 15.616 15.322 -11.540 1.00 37.84 175 HIS A CA 1
ATOM 1385 C C . HIS A 1 175 ? 16.928 14.592 -11.836 1.00 37.84 175 HIS A C 1
ATOM 1387 O O . HIS A 1 175 ? 17.463 14.669 -12.937 1.00 37.84 175 HIS A O 1
ATOM 1393 N N . GLN A 1 176 ? 17.447 13.846 -10.861 1.00 30.30 176 GLN A N 1
ATOM 1394 C CA . GLN A 1 176 ? 18.408 12.779 -11.149 1.00 30.30 176 GLN A CA 1
ATOM 1395 C C . GLN A 1 176 ? 18.017 11.518 -10.383 1.00 30.30 176 GLN A C 1
ATOM 1397 O O . GLN A 1 176 ? 18.018 11.489 -9.153 1.00 30.30 176 GLN A O 1
ATOM 1402 N N . VAL A 1 177 ? 17.672 10.471 -11.136 1.00 36.66 177 VAL A N 1
ATOM 1403 C CA . VAL A 1 177 ? 17.429 9.123 -10.619 1.00 36.66 177 VAL A CA 1
ATOM 1404 C C . VAL A 1 177 ? 18.758 8.579 -10.102 1.00 36.66 177 VAL A C 1
ATOM 1406 O O . VAL A 1 177 ? 19.599 8.123 -10.878 1.00 36.66 177 VAL A O 1
ATOM 1409 N N . LYS A 1 178 ? 18.971 8.622 -8.786 1.00 30.98 178 LYS A N 1
ATOM 1410 C CA . LYS A 1 178 ? 20.005 7.799 -8.156 1.00 30.98 178 LYS A CA 1
ATOM 1411 C C . LYS A 1 178 ? 19.475 6.369 -8.087 1.00 30.98 178 LYS A C 1
ATOM 1413 O O . LYS A 1 178 ? 18.543 6.093 -7.344 1.00 30.98 178 LYS A O 1
ATOM 1418 N N . LYS A 1 179 ? 20.085 5.461 -8.856 1.00 34.47 179 LYS A N 1
ATOM 1419 C CA . LYS A 1 179 ? 19.815 4.006 -8.870 1.00 34.47 179 LYS A CA 1
ATOM 1420 C C . LYS A 1 179 ? 20.288 3.267 -7.606 1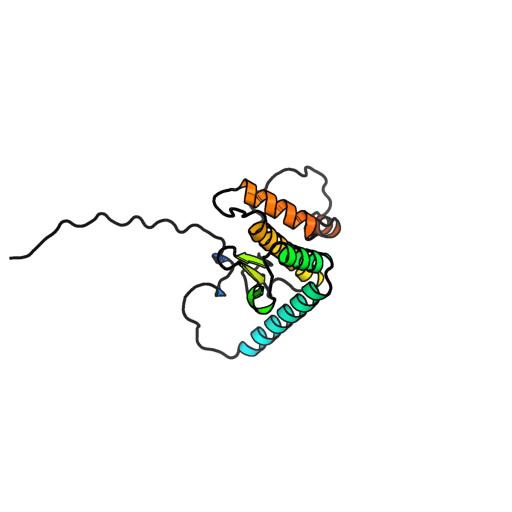.00 34.47 179 LYS A C 1
ATOM 1422 O O . LYS A 1 179 ? 20.568 2.078 -7.635 1.00 34.47 179 LYS A O 1
ATOM 1427 N N . THR A 1 180 ? 20.369 3.968 -6.490 1.00 33.03 180 THR A N 1
ATOM 1428 C CA . THR A 1 180 ? 20.619 3.409 -5.168 1.00 33.03 180 THR A CA 1
ATOM 1429 C C . THR A 1 180 ? 20.023 4.405 -4.194 1.00 33.03 180 THR A C 1
ATOM 1431 O O . THR A 1 180 ? 20.485 5.545 -4.105 1.00 33.03 18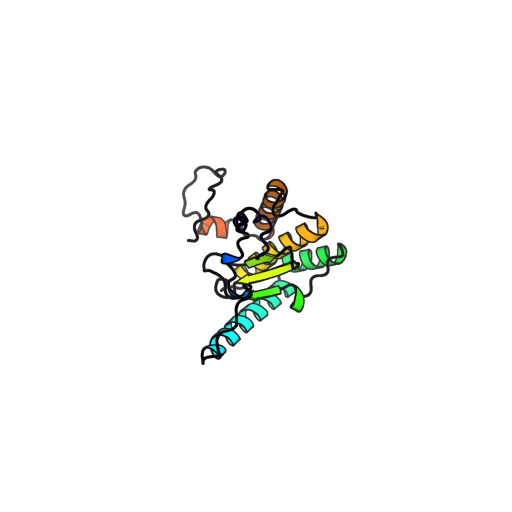0 THR A O 1
ATOM 1434 N N . VAL A 1 181 ? 18.969 3.994 -3.496 1.00 39.56 181 VAL A N 1
ATOM 1435 C CA . VAL A 1 181 ? 18.549 4.646 -2.258 1.00 39.56 181 VAL A CA 1
ATOM 1436 C C . VAL A 1 181 ? 19.320 3.916 -1.161 1.00 39.56 181 VAL A C 1
ATOM 1438 O O . VAL A 1 181 ? 18.876 2.857 -0.726 1.00 39.56 181 VAL A O 1
ATOM 1441 N N . PRO A 1 182 ? 20.529 4.368 -0.773 1.00 29.45 182 PRO A N 1
ATOM 1442 C CA . PRO A 1 182 ? 21.177 3.800 0.392 1.00 29.45 182 PRO A CA 1
ATOM 1443 C C . PRO A 1 182 ? 20.279 4.077 1.593 1.00 29.45 182 PRO A C 1
ATOM 1445 O O . PRO A 1 182 ? 19.873 5.220 1.822 1.00 29.45 182 PRO A O 1
ATOM 1448 N N . CYS A 1 183 ? 19.968 3.021 2.336 1.00 33.97 183 CYS A N 1
ATOM 1449 C CA . CYS A 1 183 ? 19.311 3.126 3.626 1.00 33.97 183 CYS A CA 1
ATOM 1450 C C . CYS A 1 183 ? 20.174 4.019 4.511 1.00 33.97 183 CYS A C 1
ATOM 1452 O O . CYS A 1 183 ? 21.370 3.764 4.683 1.00 33.97 183 CYS A O 1
ATOM 1454 N N . ARG A 1 184 ? 19.589 5.097 5.014 1.00 33.78 184 ARG A N 1
ATOM 1455 C CA . ARG A 1 184 ? 20.242 5.997 5.951 1.00 33.78 184 ARG A CA 1
ATOM 1456 C C . ARG A 1 184 ? 19.306 6.292 7.096 1.00 33.78 184 ARG A C 1
ATOM 1458 O O . ARG A 1 184 ? 18.106 6.494 6.806 1.00 33.78 184 ARG A O 1
#